Protein AF-A0A7T4MTN6-F1 (afdb_monomer)

Mean predicted aligned error: 19.14 Å

pLDDT: mean 73.77, std 21.59, range [31.41, 98.62]

Sequence (257 aa):
MDAPSCARHGGSRGGEGLGCRAPGPVPPRRRPIRWATLGTVSSPAAAQPSPSDSVRTAPRKRQARRGLILTGTLAGALLLSGCAGAAVTLDPAPDAADPACAPAMVAMPTQLTGLDQRETTAQATTAWGDPAAIVLKCGVHVQEPVADPCVSVNGVDWILAREDDQADPASAASDSPTRATSGSPSPAASSASAGERSEDPTGTWTATTFGRTPAIRVTFDASKVPSSSLLTELDSAVSQIPQTKRCQSVQDLQYHR

Foldseek 3Di:
DDDDDDDDDDDDDDDDDDDDDDDDDDDDDDDDDDPDDDDDDDDDDDDDDDDDDDDDDDDDDDDDDDDDDDDDDPPDPDPPPPPQPDAAEDEAAPQLVPPLLVQLLVPADCAAQNFGWGHHDYRSWIFTHVVTQKIKHWHHDDDPPQPADWDDAPNWIKGKDAPVNPPPPVVVVPDDDDDDDDDDDDDDDPPVPPPPPPPPQFHWMKIWTPQFVRIMIMIGGVVVHPPNRRVHSSCVSRVSGPGHDGDDDPVNVVVVD

Structure (mmCIF, N/CA/C/O backbone):
data_AF-A0A7T4MTN6-F1
#
_entry.id   AF-A0A7T4MTN6-F1
#
loop_
_atom_site.group_PDB
_atom_site.id
_atom_site.type_symbol
_atom_site.label_atom_id
_atom_site.label_alt_id
_atom_site.label_comp_id
_atom_site.label_asym_id
_atom_site.label_entity_id
_atom_site.label_seq_id
_atom_site.pdbx_PDB_ins_code
_atom_site.Cartn_x
_atom_site.Cartn_y
_atom_site.Cartn_z
_atom_site.occupancy
_atom_site.B_iso_or_equiv
_atom_site.auth_seq_id
_atom_site.auth_comp_id
_atom_site.auth_asym_id
_atom_site.auth_atom_id
_atom_site.pdbx_PDB_model_num
ATOM 1 N N . MET A 1 1 ? -9.859 -47.044 -38.897 1.00 47.28 1 MET A N 1
ATOM 2 C CA . MET A 1 1 ? -10.075 -47.871 -37.696 1.00 47.28 1 MET A CA 1
ATOM 3 C C . MET A 1 1 ? -8.836 -48.725 -37.580 1.00 47.28 1 MET A C 1
ATOM 5 O O . MET A 1 1 ? -8.747 -49.716 -38.284 1.00 47.28 1 MET A O 1
ATOM 9 N N . ASP A 1 2 ? -7.879 -48.305 -36.761 1.00 41.75 2 ASP A N 1
ATOM 10 C CA . ASP A 1 2 ? -6.606 -49.003 -36.585 1.00 41.75 2 ASP A CA 1
ATOM 11 C C . ASP A 1 2 ? -6.337 -49.095 -35.086 1.00 41.75 2 ASP A C 1
ATOM 13 O O . ASP A 1 2 ? -6.312 -48.084 -34.382 1.00 41.75 2 ASP A O 1
ATOM 17 N N . ALA A 1 3 ? -6.240 -50.323 -34.586 1.00 49.16 3 ALA A N 1
ATOM 18 C CA . ALA A 1 3 ? -5.969 -50.622 -33.188 1.00 49.16 3 ALA A CA 1
ATOM 19 C C . ALA A 1 3 ? -4.449 -50.623 -32.940 1.00 49.16 3 ALA A C 1
ATOM 21 O O . ALA A 1 3 ? -3.720 -51.226 -33.729 1.00 49.16 3 ALA A O 1
ATOM 22 N N . PRO A 1 4 ? -3.940 -50.021 -31.851 1.00 55.16 4 PRO A N 1
ATOM 23 C CA . PRO A 1 4 ? -2.540 -50.166 -31.489 1.00 55.16 4 PRO A CA 1
ATOM 24 C C . PRO A 1 4 ? -2.315 -51.427 -30.641 1.00 55.16 4 PRO A C 1
ATOM 26 O O . PRO A 1 4 ? -3.007 -51.687 -29.657 1.00 55.16 4 PRO A O 1
ATOM 29 N N . SER A 1 5 ? -1.315 -52.202 -31.052 1.00 56.22 5 SER A N 1
ATOM 30 C CA . SER A 1 5 ? -0.797 -53.393 -30.379 1.00 56.22 5 SER A CA 1
ATOM 31 C C . SER A 1 5 ? -0.010 -53.009 -29.116 1.00 56.22 5 SER A C 1
ATOM 33 O O . SER A 1 5 ? 0.898 -52.181 -29.182 1.00 56.22 5 SER A O 1
ATOM 35 N N . CYS A 1 6 ? -0.335 -53.609 -27.966 1.00 45.81 6 CYS A N 1
ATOM 36 C CA . CYS A 1 6 ? 0.415 -53.449 -26.717 1.00 45.81 6 CYS A CA 1
ATOM 37 C C . CYS A 1 6 ? 1.413 -54.601 -26.530 1.00 45.81 6 CYS A C 1
ATOM 39 O O . CYS A 1 6 ? 1.016 -55.756 -26.367 1.00 45.81 6 CYS A O 1
ATOM 41 N N . ALA A 1 7 ? 2.708 -54.281 -26.481 1.00 54.19 7 ALA A N 1
ATOM 42 C CA . ALA A 1 7 ? 3.756 -55.203 -26.050 1.00 54.19 7 ALA A CA 1
ATOM 43 C C . ALA A 1 7 ? 3.822 -55.267 -24.511 1.00 54.19 7 ALA A C 1
ATOM 45 O O . ALA A 1 7 ? 3.857 -54.242 -23.831 1.00 54.19 7 ALA A O 1
ATOM 46 N N . ARG A 1 8 ? 3.834 -56.489 -23.961 1.00 45.91 8 ARG A N 1
ATOM 47 C CA . ARG A 1 8 ? 4.004 -56.785 -22.528 1.00 45.91 8 ARG A CA 1
ATOM 48 C C . ARG A 1 8 ? 5.471 -56.646 -22.115 1.00 45.91 8 ARG A C 1
ATOM 50 O O . ARG A 1 8 ? 6.310 -57.358 -22.653 1.00 45.91 8 ARG A O 1
ATOM 57 N N . HIS A 1 9 ? 5.740 -55.875 -21.064 1.00 53.28 9 HIS A N 1
ATOM 58 C CA . HIS A 1 9 ? 6.906 -56.076 -20.199 1.00 53.28 9 HIS A CA 1
ATOM 59 C C . HIS A 1 9 ? 6.433 -56.557 -18.822 1.00 53.28 9 HIS A C 1
ATOM 61 O O . HIS A 1 9 ? 5.549 -55.959 -18.213 1.00 53.28 9 HIS A O 1
ATOM 67 N N . GLY A 1 10 ? 6.989 -57.682 -18.365 1.00 47.19 10 GLY A N 1
ATOM 68 C CA . GLY A 1 10 ? 6.782 -58.224 -17.024 1.00 47.19 10 GLY A CA 1
ATOM 69 C C . GLY A 1 10 ? 7.793 -57.645 -16.034 1.00 47.19 10 GLY A C 1
ATOM 70 O O . GLY A 1 10 ? 8.965 -57.504 -16.370 1.00 47.19 10 GLY A O 1
ATOM 71 N N . GLY A 1 11 ? 7.340 -57.334 -14.816 1.00 42.09 11 GLY A N 1
ATOM 72 C CA . GLY A 1 11 ? 8.207 -56.821 -13.751 1.00 42.09 11 GLY A CA 1
ATOM 73 C C . GLY A 1 11 ? 7.457 -56.373 -12.493 1.00 42.09 11 GLY A C 1
ATOM 74 O O . GLY A 1 11 ? 7.177 -55.201 -12.322 1.00 42.09 11 GLY A O 1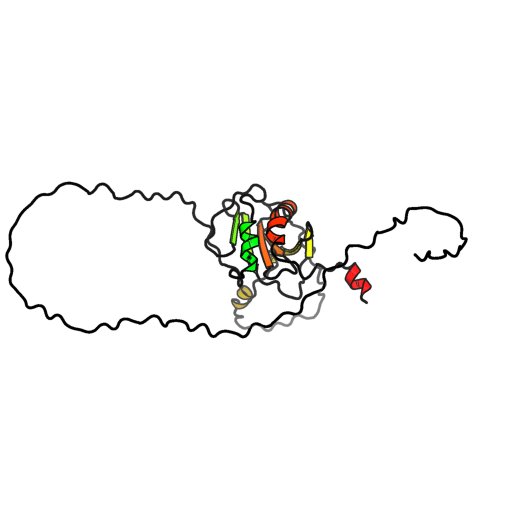
ATOM 75 N N . SER A 1 12 ? 7.109 -57.355 -11.661 1.00 43.31 12 SER A N 1
ATOM 76 C CA . SER A 1 12 ? 6.831 -57.368 -10.211 1.00 43.31 12 SER A CA 1
ATOM 77 C C . SER A 1 12 ? 6.781 -56.064 -9.364 1.00 43.31 12 SER A C 1
ATOM 79 O O . SER A 1 12 ? 7.790 -55.398 -9.175 1.00 43.31 12 SER A O 1
ATOM 81 N N . ARG A 1 13 ? 5.629 -55.912 -8.678 1.00 46.44 13 ARG A N 1
ATOM 82 C CA . ARG A 1 13 ? 5.364 -55.428 -7.293 1.00 46.44 13 ARG A CA 1
ATOM 83 C C . ARG A 1 13 ? 5.566 -53.945 -6.896 1.00 46.44 13 ARG A C 1
ATOM 85 O O . ARG A 1 13 ? 6.672 -53.512 -6.616 1.00 46.44 13 ARG A O 1
ATOM 92 N N . GLY A 1 14 ? 4.414 -53.308 -6.619 1.00 45.66 14 GLY A N 1
ATOM 93 C CA . GLY A 1 14 ? 4.191 -52.208 -5.659 1.00 45.66 14 GLY A CA 1
ATOM 94 C C . GLY A 1 14 ? 4.103 -50.818 -6.309 1.00 45.66 14 GLY A C 1
ATOM 95 O O . GLY A 1 14 ? 5.081 -50.362 -6.868 1.00 45.66 14 GLY A O 1
ATOM 96 N N . GLY A 1 15 ? 3.007 -50.059 -6.314 1.00 43.69 15 GLY A N 1
ATOM 97 C CA . GLY A 1 15 ? 1.733 -50.215 -5.625 1.00 43.69 15 GLY A CA 1
ATOM 98 C C . GLY A 1 15 ? 1.141 -48.899 -5.106 1.00 43.69 15 GLY A C 1
ATOM 99 O O . GLY A 1 15 ? 0.435 -48.987 -4.121 1.00 43.69 15 GLY A O 1
ATOM 100 N N . GLU A 1 16 ? 1.385 -47.728 -5.719 1.00 52.41 16 GLU A N 1
ATOM 101 C CA . GLU A 1 16 ? 0.595 -46.496 -5.496 1.00 52.41 16 GLU A CA 1
ATOM 102 C C . GLU A 1 16 ? 0.394 -45.740 -6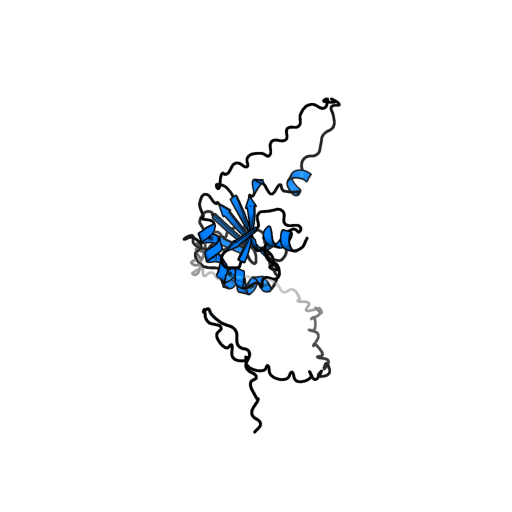.827 1.00 52.41 16 GLU A C 1
ATOM 104 O O . GLU A 1 16 ? 1.239 -45.774 -7.721 1.00 52.41 16 GLU A O 1
ATOM 109 N N . GLY A 1 17 ? -0.810 -45.191 -7.009 1.00 50.38 17 GLY A N 1
ATOM 110 C CA . GLY A 1 17 ? -1.486 -45.027 -8.298 1.00 50.38 17 GLY A CA 1
ATOM 111 C C . GLY A 1 17 ? -0.951 -43.944 -9.237 1.00 50.38 17 GLY A C 1
ATOM 112 O O . GLY A 1 17 ? -0.981 -42.754 -8.938 1.00 50.38 17 GLY A O 1
ATOM 113 N N . LEU A 1 18 ? -0.598 -44.359 -10.455 1.00 49.25 18 LEU A N 1
ATOM 114 C CA . LEU A 1 18 ? -0.402 -43.478 -11.605 1.00 49.25 18 LEU A CA 1
ATOM 115 C C . LEU A 1 18 ? -1.742 -43.284 -12.326 1.00 49.25 18 LEU A C 1
ATOM 117 O O . LEU A 1 18 ? -2.154 -44.100 -13.149 1.00 49.25 18 LEU A O 1
ATOM 121 N N . GLY A 1 19 ? -2.441 -42.200 -11.984 1.00 46.34 19 GLY A N 1
ATOM 122 C CA . GLY A 1 19 ? -3.641 -41.759 -12.689 1.00 46.34 19 GLY A CA 1
ATOM 123 C C . GLY A 1 19 ? -3.326 -41.369 -14.135 1.00 46.34 19 GLY A C 1
ATOM 124 O O . GLY A 1 19 ? -2.454 -40.540 -14.398 1.00 46.34 19 GLY A O 1
ATOM 125 N N . CYS A 1 20 ? -4.055 -41.958 -15.083 1.00 44.47 20 CYS A N 1
ATOM 126 C CA . CYS A 1 20 ? -4.006 -41.596 -16.495 1.00 44.47 20 CYS A CA 1
ATOM 127 C C . CYS A 1 20 ? -4.491 -40.151 -16.677 1.00 44.47 20 CYS A C 1
ATOM 129 O O . CYS A 1 20 ? -5.685 -39.862 -16.601 1.00 44.47 20 CYS A O 1
ATOM 131 N N . ARG A 1 21 ? -3.560 -39.227 -16.917 1.00 50.34 21 ARG A N 1
ATOM 132 C CA . ARG A 1 21 ? -3.868 -37.834 -17.243 1.00 50.34 21 ARG A CA 1
ATOM 133 C C . ARG A 1 21 ? -4.386 -37.767 -18.680 1.00 50.34 21 ARG A C 1
ATOM 135 O O . ARG A 1 21 ? -3.653 -38.062 -19.621 1.00 50.34 21 ARG A O 1
ATOM 142 N N . ALA A 1 22 ? -5.656 -37.407 -18.838 1.00 64.62 22 ALA A N 1
ATOM 143 C CA . ALA A 1 22 ? -6.262 -37.156 -20.141 1.00 64.62 22 ALA A CA 1
ATOM 144 C C . ALA A 1 22 ? -5.521 -36.017 -20.877 1.00 64.62 22 ALA A C 1
ATOM 146 O O . ALA A 1 22 ? -5.101 -35.050 -20.229 1.00 64.62 22 ALA A O 1
ATOM 147 N N . PRO A 1 23 ? -5.358 -36.088 -22.210 1.00 60.31 23 PRO A N 1
ATOM 148 C CA . PRO A 1 23 ? -4.829 -34.970 -22.979 1.00 60.31 23 PRO A CA 1
ATOM 149 C C . PRO A 1 23 ? -5.811 -33.791 -22.919 1.00 60.31 23 PRO A C 1
ATOM 151 O O . PRO A 1 23 ? -7.002 -33.941 -23.191 1.00 60.31 23 PRO A O 1
ATOM 154 N N . GLY A 1 24 ? -5.305 -32.621 -22.523 1.00 67.00 24 GLY A N 1
ATOM 155 C CA . GLY A 1 24 ? -6.077 -31.382 -22.450 1.00 67.00 24 GLY A CA 1
ATOM 156 C C . GLY A 1 24 ? -6.528 -30.873 -23.829 1.00 67.00 24 GLY A C 1
ATOM 157 O O . GLY A 1 24 ? -5.990 -31.294 -24.857 1.00 67.00 24 GLY A O 1
ATOM 158 N N . PRO A 1 25 ? -7.519 -29.966 -23.869 1.00 69.19 25 PRO A N 1
ATOM 159 C CA . PRO A 1 25 ? -8.080 -29.450 -25.112 1.00 69.19 25 PRO A CA 1
ATOM 160 C C . PRO A 1 25 ? -7.046 -28.676 -25.944 1.00 69.19 25 PRO A C 1
ATOM 162 O O . PRO A 1 25 ?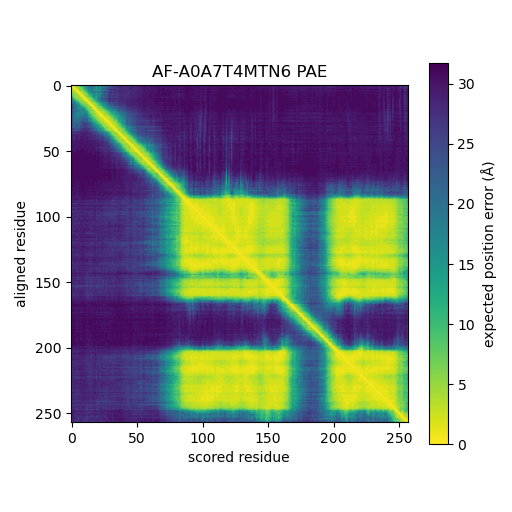 -6.253 -27.887 -25.432 1.00 69.19 25 PRO A O 1
ATOM 165 N N . VAL A 1 26 ? -7.090 -28.907 -27.257 1.00 74.44 26 VAL A N 1
ATOM 166 C CA . VAL A 1 26 ? -6.249 -28.267 -28.276 1.00 74.44 26 VAL A CA 1
ATOM 167 C C . VAL A 1 26 ? -6.564 -26.762 -28.346 1.00 74.44 26 VAL A C 1
ATOM 169 O O . VAL A 1 26 ? -7.737 -26.407 -28.482 1.00 74.44 26 VAL A O 1
ATOM 172 N N . PRO A 1 27 ? -5.568 -25.856 -28.302 1.00 72.56 27 PRO A N 1
ATOM 173 C CA . PRO A 1 27 ? -5.819 -24.426 -28.460 1.00 72.56 27 PRO A CA 1
ATOM 174 C C . PRO A 1 27 ? -6.256 -24.093 -29.901 1.00 72.56 27 PRO A C 1
ATOM 176 O O . PRO A 1 27 ? -5.744 -24.684 -30.858 1.00 72.56 27 PRO A O 1
ATOM 179 N N . PRO A 1 28 ? -7.174 -23.129 -30.102 1.00 74.00 28 PRO A N 1
ATOM 180 C CA . PRO A 1 28 ? -7.618 -22.750 -31.437 1.00 74.00 28 PRO A CA 1
ATOM 181 C C . PRO A 1 28 ? -6.483 -22.115 -32.254 1.00 74.00 28 PRO A C 1
ATOM 183 O O . PRO A 1 28 ? -5.676 -21.327 -31.756 1.00 74.00 28 PRO A O 1
ATOM 186 N N . ARG A 1 29 ? -6.449 -22.446 -33.552 1.00 72.50 29 ARG A N 1
ATOM 187 C CA . ARG A 1 29 ? -5.513 -21.887 -34.538 1.00 72.50 29 ARG A CA 1
ATOM 188 C C . ARG A 1 29 ? -5.608 -20.357 -34.565 1.00 72.50 29 ARG A C 1
ATOM 190 O O . ARG A 1 29 ? -6.657 -19.802 -34.888 1.00 72.50 29 ARG A O 1
ATOM 197 N N . ARG A 1 30 ? -4.488 -19.679 -34.289 1.00 67.12 30 ARG A N 1
ATOM 198 C CA . ARG A 1 30 ? -4.340 -18.227 -34.463 1.00 67.12 30 ARG A CA 1
ATOM 199 C C . ARG A 1 30 ? -4.577 -17.858 -35.931 1.00 67.12 30 ARG A C 1
ATOM 201 O O . ARG A 1 30 ? -3.894 -18.362 -36.821 1.00 67.12 30 ARG A O 1
ATOM 208 N N . ARG A 1 31 ? -5.552 -16.982 -36.180 1.00 74.19 31 ARG A N 1
ATOM 209 C CA . ARG A 1 31 ? -5.751 -16.344 -37.488 1.00 74.19 31 ARG A CA 1
ATOM 210 C C . ARG A 1 31 ? -4.647 -15.302 -37.723 1.00 74.19 31 ARG A C 1
ATOM 212 O O . ARG A 1 31 ? -4.260 -14.632 -36.766 1.00 74.19 31 ARG A O 1
ATOM 219 N N . PRO A 1 32 ? -4.153 -15.134 -38.961 1.00 64.81 32 PRO A N 1
ATOM 220 C CA . PRO A 1 32 ? -3.205 -14.074 -39.278 1.00 64.81 32 PRO A CA 1
ATOM 221 C C . PRO A 1 32 ? -3.864 -12.702 -39.096 1.00 64.81 32 PRO A C 1
ATOM 223 O O . PRO A 1 32 ? -4.979 -12.460 -39.567 1.00 64.81 32 PRO A O 1
ATOM 226 N N . ILE A 1 33 ? -3.161 -11.817 -38.392 1.00 67.88 33 ILE A N 1
ATOM 227 C CA . ILE A 1 33 ? -3.539 -10.423 -38.168 1.00 67.88 33 ILE A CA 1
ATOM 228 C C . ILE A 1 33 ? -3.479 -9.711 -39.523 1.00 67.88 33 ILE A C 1
ATOM 230 O O . ILE A 1 33 ? -2.412 -9.583 -40.118 1.00 67.88 33 ILE A O 1
ATOM 234 N N . ARG A 1 34 ? -4.632 -9.263 -40.027 1.00 60.72 34 ARG A N 1
ATOM 235 C CA . ARG A 1 34 ? -4.693 -8.314 -41.142 1.00 60.72 34 ARG A CA 1
ATOM 236 C C . ARG A 1 34 ? -4.378 -6.931 -40.582 1.00 60.72 34 ARG A C 1
ATOM 238 O O . ARG A 1 34 ? -5.163 -6.400 -39.803 1.00 60.72 34 ARG A O 1
ATOM 245 N N . TRP A 1 35 ? -3.243 -6.361 -40.968 1.00 53.34 35 TRP A N 1
ATOM 246 C CA . TRP A 1 35 ? -2.950 -4.953 -40.725 1.00 53.34 35 TRP A CA 1
ATOM 247 C C . TRP A 1 35 ? -3.871 -4.114 -41.607 1.00 53.34 35 TRP A C 1
ATOM 249 O O . TRP A 1 35 ? -3.678 -4.018 -42.818 1.00 53.34 35 TRP A O 1
ATOM 259 N N . ALA A 1 36 ? -4.924 -3.566 -41.004 1.00 60.44 36 ALA A N 1
ATOM 260 C CA . ALA A 1 36 ? -5.690 -2.503 -41.624 1.00 60.44 36 ALA A CA 1
ATOM 261 C C . ALA A 1 36 ? -4.793 -1.262 -41.688 1.00 60.44 36 ALA A C 1
ATOM 263 O O . ALA A 1 36 ? -4.243 -0.818 -40.681 1.00 60.44 36 ALA A O 1
ATOM 264 N N . THR A 1 37 ? -4.619 -0.752 -42.900 1.00 65.25 37 THR A N 1
ATOM 265 C CA . THR A 1 37 ? -3.981 0.523 -43.216 1.00 65.25 37 THR A CA 1
ATOM 266 C C . THR A 1 37 ? -4.516 1.635 -42.317 1.00 65.25 37 THR A C 1
ATOM 268 O O . THR A 1 37 ? -5.726 1.850 -42.251 1.00 65.25 37 THR A O 1
ATOM 271 N N . LEU A 1 38 ? -3.599 2.335 -41.644 1.00 56.41 38 LEU A N 1
ATOM 272 C CA . LEU A 1 38 ? -3.849 3.555 -40.882 1.00 56.41 38 LEU A CA 1
ATOM 273 C C . LEU A 1 38 ? -4.560 4.581 -41.775 1.00 56.41 38 LEU A C 1
ATOM 275 O O . LEU A 1 38 ? -3.965 5.137 -42.695 1.00 56.41 38 LEU A O 1
ATOM 279 N N . GLY A 1 39 ? -5.844 4.809 -41.506 1.00 49.12 39 GLY A N 1
ATOM 280 C CA . GLY A 1 39 ? -6.557 5.982 -41.987 1.00 49.12 39 GLY A CA 1
ATOM 281 C C . GLY A 1 39 ? -6.154 7.184 -41.142 1.00 49.12 39 GLY A C 1
ATOM 282 O O . GLY A 1 39 ? -6.299 7.165 -39.921 1.00 49.12 39 GLY A O 1
ATOM 283 N N . THR A 1 40 ? -5.630 8.218 -41.792 1.00 56.00 40 THR A N 1
ATOM 284 C CA . THR A 1 40 ? -5.307 9.514 -41.195 1.00 56.00 40 THR A CA 1
ATOM 285 C C . THR A 1 40 ? -6.582 10.151 -40.641 1.00 56.00 40 THR A C 1
ATOM 287 O O . THR A 1 40 ? -7.394 10.684 -41.395 1.00 56.00 40 THR A O 1
ATOM 290 N N . VAL A 1 41 ? -6.783 10.097 -39.323 1.00 58.41 41 VAL A N 1
ATOM 291 C CA . VAL A 1 41 ? -7.801 10.917 -38.657 1.00 58.41 41 VAL A CA 1
ATOM 292 C C . VAL A 1 41 ? -7.230 12.322 -38.509 1.00 58.41 41 VAL A C 1
ATOM 294 O O . VAL A 1 41 ? -6.313 12.573 -37.731 1.00 58.41 41 VAL A O 1
ATOM 297 N N . SER A 1 42 ? -7.762 13.224 -39.327 1.00 56.88 42 SER A N 1
ATOM 298 C CA . SER A 1 42 ? -7.506 14.658 -39.293 1.00 56.88 42 SER A CA 1
ATOM 299 C C . SER A 1 42 ? -8.208 15.262 -38.071 1.00 56.88 42 SER A C 1
ATOM 301 O O . SER A 1 42 ? -9.436 15.318 -38.031 1.00 56.88 42 SER A O 1
ATOM 303 N N . SER A 1 43 ? -7.445 15.705 -37.071 1.00 62.59 43 SER A N 1
ATOM 304 C CA . SER A 1 43 ? -7.970 16.473 -35.933 1.00 62.59 43 SER A CA 1
ATOM 305 C C . SER A 1 43 ? -8.393 17.882 -36.371 1.00 62.59 43 SER A C 1
ATOM 307 O O . SER A 1 43 ? -7.608 18.558 -37.042 1.00 62.59 43 SER A O 1
ATOM 309 N N . PRO A 1 44 ? -9.579 18.382 -35.974 1.00 57.75 44 PRO A N 1
ATOM 310 C CA . PRO A 1 44 ? -9.913 19.790 -36.130 1.00 57.75 44 PRO A CA 1
ATOM 311 C C . PRO A 1 44 ? -9.189 20.616 -35.059 1.00 57.75 44 PRO A C 1
ATOM 313 O O . PRO A 1 44 ? -9.385 20.434 -33.858 1.00 57.75 44 PRO A O 1
ATOM 316 N N . ALA A 1 45 ? -8.341 21.534 -35.519 1.00 49.69 45 ALA A N 1
ATOM 317 C CA . ALA A 1 45 ? -7.733 22.574 -34.705 1.00 49.69 45 ALA A CA 1
ATOM 318 C C . ALA A 1 45 ? -8.830 23.480 -34.125 1.00 49.69 45 ALA A C 1
ATOM 320 O O . ALA A 1 45 ? -9.569 24.132 -34.864 1.00 49.69 45 ALA A O 1
ATOM 321 N N . ALA A 1 46 ? -8.939 23.510 -32.798 1.00 49.19 46 ALA A N 1
ATOM 322 C CA . ALA A 1 46 ? -9.780 24.461 -32.091 1.00 49.19 46 ALA A CA 1
ATOM 323 C C . ALA A 1 46 ? -9.234 25.880 -32.317 1.00 49.19 46 ALA A C 1
ATOM 325 O O . ALA A 1 46 ? -8.103 26.204 -31.952 1.00 49.19 46 ALA A O 1
ATOM 326 N N . ALA A 1 47 ? -10.058 26.697 -32.966 1.00 46.09 47 ALA A N 1
ATOM 327 C CA . ALA A 1 47 ? -9.822 28.098 -33.250 1.00 46.09 47 ALA A CA 1
ATOM 328 C C . ALA A 1 47 ? -9.705 28.914 -31.952 1.00 46.09 47 ALA A C 1
ATOM 330 O O . ALA A 1 47 ? -10.577 28.864 -31.085 1.00 46.09 47 ALA A O 1
ATOM 331 N N . GLN A 1 48 ? -8.632 29.693 -31.843 1.00 54.88 48 GLN A N 1
ATOM 332 C CA . GLN A 1 48 ? -8.480 30.731 -30.828 1.00 54.88 48 GLN A CA 1
ATOM 333 C C . GLN A 1 48 ? -9.287 31.974 -31.247 1.00 54.88 48 GLN A C 1
ATOM 335 O O . GLN A 1 48 ? -9.163 32.396 -32.399 1.00 54.88 48 GLN A O 1
ATOM 340 N N . PRO A 1 49 ? -10.075 32.605 -30.359 1.00 51.47 49 PRO A N 1
ATOM 341 C CA . PRO A 1 49 ? -10.650 33.914 -30.639 1.00 51.47 49 PRO A CA 1
ATOM 342 C C . PRO A 1 49 ? -9.648 35.038 -30.327 1.00 51.47 49 PRO A C 1
ATOM 344 O O . PRO A 1 49 ? -9.191 35.200 -29.196 1.00 51.47 49 PRO A O 1
ATOM 347 N N . SER A 1 50 ? -9.334 35.839 -31.347 1.00 54.88 50 SER A N 1
ATOM 348 C CA . SER A 1 50 ? -8.665 37.137 -31.220 1.00 54.88 50 SER A CA 1
ATOM 349 C C . SER A 1 50 ? -9.586 38.175 -30.555 1.00 54.88 50 SER A C 1
ATOM 351 O O . SER A 1 50 ? -10.769 38.231 -30.895 1.00 54.88 50 SER A O 1
ATOM 353 N N . PRO A 1 51 ? -9.075 39.057 -29.679 1.00 57.31 51 PRO A N 1
ATOM 354 C CA . PRO A 1 51 ? -9.797 40.251 -29.262 1.00 57.31 51 PRO A CA 1
ATOM 355 C C . PRO A 1 51 ? -9.506 41.402 -30.236 1.00 57.31 51 PRO A C 1
ATOM 357 O O . PRO A 1 51 ? -8.430 41.996 -30.213 1.00 57.31 51 PRO A O 1
ATOM 360 N N . SER A 1 52 ? -10.474 41.728 -31.095 1.00 58.06 52 SER A N 1
ATOM 361 C CA . SER A 1 52 ? -10.488 42.983 -31.853 1.00 58.06 52 SER A CA 1
ATOM 362 C C . SER A 1 52 ? -11.480 43.956 -31.221 1.00 58.06 52 SER A C 1
ATOM 364 O O . SER A 1 52 ? -12.689 43.765 -31.268 1.00 58.06 52 SER A O 1
ATOM 366 N N . ASP A 1 53 ? -10.892 44.951 -30.570 1.00 50.66 53 ASP A N 1
ATOM 367 C CA . ASP A 1 53 ? -11.207 46.376 -30.570 1.00 50.66 53 ASP A CA 1
ATOM 368 C C . ASP A 1 53 ? -12.634 46.917 -30.803 1.00 50.66 53 ASP A C 1
ATOM 370 O O . ASP A 1 53 ? -13.312 46.649 -31.790 1.00 50.66 53 ASP A O 1
ATOM 374 N N . SER A 1 54 ? -12.907 47.939 -29.980 1.00 55.28 54 SER A N 1
ATOM 375 C CA . SER A 1 54 ? -13.706 49.138 -30.269 1.00 55.28 54 SER A CA 1
ATOM 376 C C . SER A 1 54 ? -15.227 49.090 -30.099 1.00 55.28 54 SER A C 1
ATOM 378 O O . SER A 1 54 ? -15.968 48.979 -31.067 1.00 55.28 54 SER A O 1
ATOM 380 N N . VAL A 1 55 ? -15.694 49.487 -28.905 1.00 57.41 55 VAL A N 1
ATOM 381 C CA . VAL A 1 55 ? -16.783 50.480 -28.817 1.00 57.41 55 VAL A CA 1
ATOM 382 C C . VAL A 1 55 ? -16.426 51.574 -27.810 1.00 57.41 55 VAL A C 1
ATOM 384 O O . VAL A 1 55 ? -16.535 51.445 -26.591 1.00 57.41 55 VAL A O 1
ATOM 387 N N . ARG A 1 56 ? -16.005 52.702 -28.380 1.00 57.91 56 ARG A N 1
ATOM 388 C CA . ARG A 1 56 ? -15.872 54.015 -27.753 1.00 57.91 56 ARG A CA 1
ATOM 389 C C . ARG A 1 56 ? -17.246 54.463 -27.240 1.00 57.91 56 ARG A C 1
ATOM 391 O O . ARG A 1 56 ? -18.108 54.814 -28.039 1.00 57.91 56 ARG A O 1
ATOM 398 N N . THR A 1 57 ? -17.443 54.488 -25.923 1.00 52.25 57 THR A N 1
ATOM 399 C CA . THR A 1 57 ? -18.679 55.011 -25.317 1.00 52.25 57 THR A CA 1
ATOM 400 C C . THR A 1 57 ? -18.423 56.403 -24.741 1.00 52.25 57 THR A C 1
ATOM 402 O O . THR A 1 57 ? -17.565 56.595 -23.885 1.00 52.25 57 THR A O 1
ATOM 405 N N . ALA A 1 58 ? -19.140 57.391 -25.278 1.00 64.69 58 ALA A N 1
ATOM 406 C CA . ALA A 1 58 ? -19.090 58.799 -24.891 1.00 64.69 58 ALA A CA 1
ATOM 407 C C . ALA A 1 58 ? -19.630 59.050 -23.460 1.00 64.69 58 ALA A C 1
ATOM 409 O O . ALA A 1 58 ? -20.417 58.251 -22.950 1.00 64.69 58 ALA A O 1
ATOM 410 N N . PRO A 1 59 ? -19.291 60.185 -22.816 1.00 64.44 59 PRO A N 1
ATOM 411 C CA . PRO A 1 59 ? -19.730 60.493 -21.458 1.00 64.44 59 PRO A CA 1
ATOM 412 C C . PRO A 1 59 ? -21.073 61.242 -21.461 1.00 64.44 59 PRO A C 1
ATOM 414 O O . PRO A 1 59 ? -21.210 62.275 -22.120 1.00 64.44 59 PRO A O 1
ATOM 417 N N . ARG A 1 60 ? -22.062 60.805 -20.667 1.00 58.44 60 ARG A N 1
ATOM 418 C CA . ARG A 1 60 ? -23.249 61.627 -20.355 1.00 58.44 60 ARG A CA 1
ATOM 419 C C . ARG A 1 60 ? -23.652 61.565 -18.877 1.00 58.44 60 ARG A C 1
ATOM 421 O O . ARG A 1 60 ? -24.217 60.601 -18.389 1.00 58.44 60 ARG A O 1
ATOM 428 N N . LYS A 1 61 ? -23.307 62.672 -18.212 1.00 48.91 61 LYS A N 1
ATOM 429 C CA . LYS A 1 61 ? -23.932 63.389 -17.084 1.00 48.91 61 LYS A CA 1
ATOM 430 C C . LYS A 1 61 ? -24.983 62.660 -16.221 1.00 48.91 61 LYS A C 1
ATOM 432 O O . LYS A 1 61 ? -26.101 62.411 -16.646 1.00 48.91 61 LYS A O 1
ATOM 437 N N . ARG A 1 62 ? -24.602 62.529 -14.942 1.00 62.28 62 ARG A N 1
ATOM 438 C CA . ARG A 1 62 ? -25.371 62.702 -13.689 1.00 62.28 62 ARG A CA 1
ATOM 439 C C . ARG A 1 62 ? -26.879 62.953 -13.835 1.00 62.28 62 ARG A C 1
ATOM 441 O O . ARG A 1 62 ? -27.265 64.016 -14.310 1.00 62.28 62 ARG A O 1
ATOM 448 N N . GLN A 1 63 ? -27.682 62.119 -13.175 1.00 56.47 63 GLN A N 1
ATOM 449 C CA . GLN A 1 63 ? -28.891 62.575 -12.486 1.00 56.47 63 GLN A CA 1
ATOM 450 C C . GLN A 1 63 ? -29.189 61.689 -11.273 1.00 56.47 63 GLN A C 1
ATOM 452 O O . GLN A 1 63 ? -29.404 60.487 -11.378 1.00 56.47 63 GLN A O 1
ATOM 457 N N . ALA A 1 64 ? -29.155 62.321 -10.104 1.00 59.22 64 ALA A N 1
ATOM 458 C CA . ALA A 1 64 ? -29.529 61.745 -8.828 1.00 59.22 64 ALA A CA 1
ATOM 459 C C . ALA A 1 64 ? -31.047 61.551 -8.759 1.00 59.22 64 ALA A C 1
ATOM 461 O O . ALA A 1 64 ? -31.786 62.510 -8.979 1.00 59.22 64 ALA A O 1
ATOM 462 N N . ARG A 1 65 ? -31.501 60.361 -8.352 1.00 58.94 65 ARG A N 1
ATOM 463 C CA . ARG A 1 65 ? -32.794 60.182 -7.682 1.00 58.94 65 ARG A CA 1
ATOM 464 C C . ARG A 1 65 ? -32.663 59.144 -6.571 1.00 58.94 65 ARG A C 1
ATOM 466 O O . ARG A 1 65 ? -32.294 58.001 -6.802 1.00 58.94 65 ARG A O 1
ATOM 473 N N . ARG A 1 66 ? -32.931 59.618 -5.354 1.00 56.09 66 ARG A N 1
ATOM 474 C CA . ARG A 1 66 ? -33.103 58.853 -4.118 1.00 56.09 66 ARG A CA 1
ATOM 475 C C . ARG A 1 66 ? -34.346 57.961 -4.231 1.00 56.09 66 ARG A C 1
ATOM 477 O O . ARG A 1 66 ? -35.369 58.426 -4.724 1.00 56.09 66 ARG A O 1
ATOM 484 N N . GLY A 1 67 ? -34.264 56.745 -3.698 1.00 50.78 67 GLY A N 1
ATOM 485 C CA . GLY A 1 67 ? -35.395 55.837 -3.497 1.00 50.78 67 GLY A CA 1
ATOM 486 C C . GLY A 1 67 ? -34.978 54.655 -2.622 1.00 50.78 67 GLY A C 1
ATOM 487 O O . GLY A 1 67 ? -34.378 53.707 -3.105 1.00 50.78 67 GLY A O 1
ATOM 488 N N . LEU A 1 68 ? -35.237 54.780 -1.323 1.00 62.66 68 LEU A N 1
ATOM 489 C CA . LEU A 1 68 ? -35.001 53.823 -0.240 1.00 62.66 68 LEU A CA 1
ATOM 490 C C . LEU A 1 68 ? -36.091 52.738 -0.242 1.00 62.66 68 LEU A C 1
ATOM 492 O O . LEU A 1 68 ? -37.238 53.140 -0.108 1.00 62.66 68 LEU A O 1
ATOM 496 N N . ILE A 1 69 ? -35.749 51.437 -0.279 1.00 57.84 69 ILE A N 1
ATOM 497 C CA . ILE A 1 69 ? -36.380 50.371 0.540 1.00 57.84 69 ILE A CA 1
ATOM 498 C C . ILE A 1 69 ? -35.326 49.287 0.845 1.00 57.84 69 ILE A C 1
ATOM 500 O O . ILE A 1 69 ? -34.855 48.573 -0.036 1.00 57.84 69 ILE A O 1
ATOM 504 N N . LEU A 1 70 ? -34.963 49.208 2.126 1.00 61.06 70 LEU A N 1
ATOM 505 C CA . LEU A 1 70 ? -34.315 48.088 2.808 1.00 61.06 70 LEU A CA 1
ATOM 506 C C . LEU A 1 70 ? -35.404 47.042 3.107 1.00 61.06 70 LEU A C 1
ATOM 508 O O . LEU A 1 70 ? -36.383 47.446 3.724 1.00 61.06 70 LEU A O 1
ATOM 512 N N . THR A 1 71 ? -35.214 45.761 2.756 1.00 56.25 71 THR A N 1
ATOM 513 C CA . THR A 1 71 ? -35.570 44.579 3.585 1.00 56.25 71 THR A CA 1
ATOM 514 C C . THR A 1 71 ? -35.360 43.253 2.835 1.00 56.25 71 THR A C 1
ATOM 516 O O . THR A 1 71 ? -35.981 42.999 1.813 1.00 56.25 71 THR A O 1
ATOM 519 N N . GLY A 1 72 ? -34.545 42.366 3.423 1.00 57.91 72 GLY A N 1
ATOM 520 C CA . GLY A 1 72 ? -34.788 40.919 3.372 1.00 57.91 72 GLY A CA 1
ATOM 521 C C . GLY A 1 72 ? -34.004 40.076 2.363 1.00 57.91 72 GLY A C 1
ATOM 522 O O . GLY A 1 72 ? -34.601 39.610 1.410 1.00 57.91 72 GLY A O 1
ATOM 523 N N . THR A 1 73 ? -32.723 39.797 2.645 1.00 58.56 73 THR A N 1
ATOM 524 C CA . THR A 1 73 ? -32.097 38.449 2.558 1.00 58.56 73 THR A CA 1
ATOM 525 C C . THR A 1 73 ? -30.638 38.545 3.022 1.00 58.56 73 THR A C 1
ATOM 527 O O . THR A 1 73 ? -29.704 38.507 2.230 1.00 58.56 73 THR A O 1
ATOM 530 N N . LEU A 1 74 ? -30.434 38.714 4.331 1.00 56.34 74 LEU A N 1
ATOM 531 C CA . LEU A 1 74 ? -29.127 38.564 4.988 1.00 56.34 74 LEU A CA 1
ATOM 532 C C . LEU A 1 74 ? -29.204 37.426 6.024 1.00 56.34 74 LEU A C 1
ATOM 534 O O . LEU A 1 74 ? -28.821 37.586 7.176 1.00 56.34 74 LEU A O 1
ATOM 538 N N . ALA A 1 75 ? -29.789 36.294 5.628 1.00 59.06 75 ALA A N 1
ATOM 539 C CA . ALA A 1 75 ? -29.966 35.105 6.466 1.00 59.06 75 ALA A CA 1
ATOM 540 C C . ALA A 1 75 ? -29.586 33.856 5.661 1.00 59.06 75 ALA A C 1
ATOM 542 O O . ALA A 1 75 ? -30.418 33.029 5.307 1.00 59.06 75 ALA A O 1
ATOM 543 N N . GLY A 1 76 ? -28.312 33.787 5.294 1.00 59.38 76 GLY A N 1
ATOM 544 C CA . GLY A 1 76 ? -27.752 32.690 4.515 1.00 59.38 76 GLY A CA 1
ATOM 545 C C . GLY A 1 76 ? -26.230 32.723 4.502 1.00 59.38 76 GLY A C 1
ATOM 546 O O . GLY A 1 76 ? -25.625 32.385 3.496 1.00 59.38 76 GLY A O 1
ATOM 547 N N . ALA A 1 77 ? -25.591 33.180 5.583 1.00 63.12 77 ALA A N 1
ATOM 548 C CA . ALA A 1 77 ? -24.188 32.852 5.800 1.00 63.12 77 ALA A CA 1
ATOM 549 C C . ALA A 1 77 ? -24.172 31.400 6.281 1.00 63.12 77 ALA A C 1
ATOM 551 O O . ALA A 1 77 ? -24.390 31.117 7.458 1.00 63.12 77 ALA A O 1
ATOM 552 N N . LEU A 1 78 ? -24.063 30.491 5.313 1.00 63.16 78 LEU A N 1
ATOM 553 C CA . LEU A 1 78 ? -24.010 29.059 5.531 1.00 63.16 78 LEU A CA 1
ATOM 554 C C . LEU A 1 78 ? -22.952 28.730 6.590 1.00 63.16 78 LEU A C 1
ATOM 556 O O . LEU A 1 78 ? -21.765 28.997 6.409 1.00 63.16 78 LEU A O 1
ATOM 560 N N . L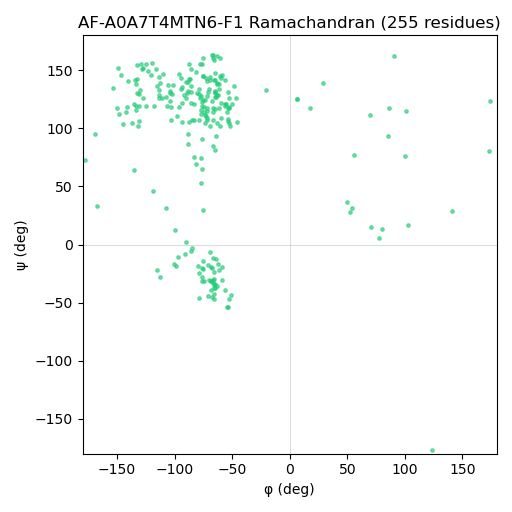EU A 1 79 ? -23.401 28.095 7.668 1.00 61.59 79 LEU A N 1
ATOM 561 C CA . LEU A 1 79 ? -22.568 27.300 8.556 1.00 61.59 79 LEU A CA 1
ATOM 562 C C . LEU A 1 79 ? -22.051 26.092 7.757 1.00 61.59 79 LEU A C 1
ATOM 564 O O . LEU A 1 79 ? -22.615 25.005 7.834 1.00 61.59 79 LEU A O 1
ATOM 568 N N . LEU A 1 80 ? -20.988 26.265 6.966 1.00 62.56 80 LEU A N 1
ATOM 569 C CA . LEU A 1 80 ? -20.180 25.138 6.490 1.00 62.56 80 LEU A CA 1
ATOM 570 C C . LEU A 1 80 ? -19.295 24.654 7.652 1.00 62.56 80 LEU A C 1
ATOM 572 O O . LEU A 1 80 ? -18.071 24.738 7.607 1.00 62.56 80 LEU A O 1
ATOM 576 N N . SER A 1 81 ? -19.908 24.140 8.720 1.00 65.38 81 SER A N 1
ATOM 577 C CA . SER A 1 81 ? -19.203 23.255 9.648 1.00 65.38 81 SER A CA 1
ATOM 578 C C . SER A 1 81 ? -19.112 21.884 8.979 1.00 65.38 81 SER A C 1
ATOM 580 O O . SER A 1 81 ? -19.888 20.975 9.270 1.00 65.38 81 SER A O 1
ATOM 582 N N . GLY A 1 82 ? -18.229 21.766 7.987 1.00 61.72 82 GLY A N 1
ATOM 583 C CA . GLY A 1 82 ? -17.927 20.483 7.373 1.00 61.72 82 GLY A CA 1
ATOM 584 C C . GLY A 1 82 ? -17.228 19.594 8.395 1.00 61.72 82 GLY A C 1
ATOM 585 O O . GLY A 1 82 ? -16.062 19.816 8.697 1.00 61.72 82 GLY A O 1
ATOM 586 N N . CYS A 1 83 ? -17.928 18.580 8.906 1.00 63.78 83 CYS A N 1
ATOM 587 C CA . CYS A 1 83 ? -17.373 17.506 9.740 1.00 63.78 83 CYS A CA 1
ATOM 588 C C . CYS A 1 83 ? -16.570 16.477 8.919 1.00 63.78 83 CYS A C 1
ATOM 590 O O . CYS A 1 83 ? -16.536 15.301 9.273 1.00 63.78 83 CYS A O 1
ATOM 592 N N . ALA A 1 84 ? -15.956 16.887 7.806 1.00 65.06 84 ALA A N 1
ATOM 593 C CA . ALA A 1 84 ? -15.042 16.016 7.084 1.00 65.06 84 ALA A CA 1
ATOM 594 C C . ALA A 1 84 ? -13.774 15.903 7.936 1.00 65.06 84 ALA A C 1
ATOM 596 O O . ALA A 1 84 ? -13.044 16.884 8.092 1.00 65.06 84 ALA A O 1
ATOM 597 N N . GLY A 1 85 ? -13.576 14.738 8.560 1.00 68.19 85 GLY A N 1
ATOM 598 C CA . GLY A 1 85 ? -12.373 14.446 9.334 1.00 68.19 85 GLY A CA 1
ATOM 599 C C . GLY A 1 85 ? -11.136 14.818 8.523 1.00 68.19 85 GLY A C 1
ATOM 600 O O . GLY A 1 85 ? -11.091 14.579 7.317 1.00 68.19 85 GLY A O 1
ATOM 601 N N . ALA A 1 86 ? -10.164 15.466 9.167 1.00 82.00 86 ALA A N 1
ATOM 602 C CA . ALA A 1 86 ? -8.973 15.943 8.482 1.00 82.00 86 ALA A CA 1
ATOM 603 C C . ALA A 1 86 ? -8.285 14.772 7.764 1.00 82.00 86 ALA A C 1
ATOM 605 O O . ALA A 1 86 ? -7.919 13.770 8.395 1.00 82.00 86 ALA A O 1
ATOM 606 N N . ALA A 1 87 ? -8.156 14.906 6.443 1.00 89.69 87 ALA A N 1
ATOM 607 C CA . ALA A 1 87 ? -7.438 13.952 5.616 1.00 89.69 87 ALA A CA 1
ATOM 608 C C . ALA A 1 87 ? -5.985 13.844 6.093 1.00 89.69 87 ALA A C 1
ATOM 610 O O . ALA A 1 87 ? -5.390 14.827 6.545 1.00 89.69 87 ALA A O 1
ATOM 611 N N . VAL A 1 88 ? -5.412 12.648 5.993 1.00 95.00 88 VAL A N 1
ATOM 612 C CA . VAL A 1 88 ? -4.009 12.421 6.338 1.00 95.00 88 VAL A CA 1
ATOM 613 C C . VAL A 1 88 ? -3.142 13.011 5.228 1.00 95.00 88 VAL A C 1
ATOM 615 O O . VAL A 1 88 ? -3.219 12.585 4.072 1.00 95.00 88 VAL A O 1
ATOM 618 N N . THR A 1 89 ? -2.318 13.997 5.585 1.00 95.38 89 THR A N 1
ATOM 619 C CA . THR A 1 89 ? -1.357 14.598 4.660 1.00 95.38 89 THR A CA 1
ATOM 620 C C . THR A 1 89 ? -0.225 13.618 4.397 1.00 95.38 89 THR A C 1
ATOM 622 O O . THR A 1 89 ? 0.530 13.282 5.306 1.00 95.38 89 THR A O 1
ATOM 625 N N . LEU A 1 90 ? -0.110 13.163 3.154 1.00 96.06 90 LEU A N 1
ATOM 626 C CA . LEU A 1 90 ? 0.929 12.242 2.702 1.00 96.06 90 LEU A CA 1
ATOM 627 C C . LEU A 1 90 ? 1.533 12.752 1.397 1.00 96.06 90 LEU A C 1
ATOM 629 O O . LEU A 1 90 ? 0.847 13.408 0.615 1.00 96.06 90 LEU A O 1
ATOM 633 N N . ASP A 1 91 ? 2.780 12.373 1.137 1.00 96.38 91 ASP A N 1
ATOM 634 C CA . ASP A 1 91 ? 3.391 12.502 -0.185 1.00 96.38 91 ASP A CA 1
ATOM 635 C C . ASP A 1 91 ? 3.094 11.271 -1.056 1.00 96.38 91 ASP A C 1
ATOM 637 O O . ASP A 1 91 ? 3.127 10.140 -0.541 1.00 96.38 91 ASP A O 1
ATOM 641 N N . PRO A 1 92 ? 2.857 11.450 -2.368 1.00 97.12 92 PRO A N 1
ATOM 642 C CA . PRO A 1 92 ? 2.732 10.336 -3.300 1.00 97.12 92 PRO A CA 1
ATOM 643 C C . PRO A 1 92 ? 4.059 9.577 -3.445 1.00 97.12 92 PRO A C 1
ATOM 645 O O . PRO A 1 92 ? 5.139 10.098 -3.162 1.00 97.12 92 PRO A O 1
ATOM 648 N N . ALA A 1 93 ? 3.984 8.328 -3.903 1.00 97.12 93 ALA A N 1
ATOM 649 C CA . ALA A 1 93 ? 5.166 7.596 -4.348 1.00 97.12 93 ALA A CA 1
ATOM 650 C C . ALA A 1 93 ? 5.644 8.092 -5.734 1.00 97.12 93 ALA A C 1
ATOM 652 O O . ALA A 1 93 ? 4.844 8.692 -6.458 1.00 97.12 93 ALA A O 1
ATOM 653 N N . PRO A 1 94 ? 6.909 7.826 -6.129 1.00 97.06 94 PRO A N 1
ATOM 654 C CA . PRO A 1 94 ? 7.462 8.276 -7.412 1.00 97.06 94 PRO A CA 1
ATOM 655 C C . PRO A 1 94 ? 6.598 7.935 -8.636 1.00 97.06 94 PRO A C 1
ATOM 657 O O . PRO A 1 94 ? 6.351 8.811 -9.461 1.00 97.06 94 PRO A O 1
ATOM 660 N N . ASP A 1 95 ? 6.057 6.715 -8.694 1.00 97.00 95 ASP A N 1
ATOM 661 C CA . ASP A 1 95 ? 5.190 6.237 -9.779 1.00 97.00 95 ASP A CA 1
ATOM 662 C C . ASP A 1 95 ? 3.717 6.123 -9.344 1.00 97.00 95 ASP A C 1
ATOM 664 O O . ASP A 1 95 ? 2.981 5.256 -9.815 1.00 97.00 95 ASP A O 1
ATOM 668 N N . ALA A 1 96 ? 3.242 6.975 -8.427 1.00 97.81 96 ALA A N 1
ATOM 669 C CA . ALA A 1 96 ? 1.857 6.912 -7.931 1.00 97.81 96 ALA A CA 1
ATOM 670 C C . ALA A 1 96 ? 0.784 7.068 -9.032 1.00 97.81 96 ALA A C 1
ATOM 672 O O . ALA A 1 96 ? -0.370 6.691 -8.834 1.00 97.81 96 ALA A O 1
ATOM 673 N N . ALA A 1 97 ? 1.155 7.623 -10.189 1.00 97.69 97 ALA A N 1
ATOM 674 C CA . ALA A 1 97 ? 0.285 7.782 -11.351 1.00 97.69 97 ALA A CA 1
ATOM 675 C C . ALA A 1 97 ? 0.311 6.584 -12.325 1.00 97.69 97 ALA A C 1
ATOM 677 O O . ALA A 1 97 ? -0.355 6.639 -13.362 1.00 97.69 97 ALA A O 1
ATOM 678 N N . ASP A 1 98 ? 1.064 5.517 -12.034 1.00 98.06 98 ASP A N 1
ATOM 679 C CA . ASP A 1 98 ? 1.087 4.323 -12.878 1.00 98.06 98 ASP A CA 1
ATOM 680 C C . ASP A 1 98 ? -0.313 3.665 -12.920 1.00 98.06 98 ASP A C 1
ATOM 682 O O . ASP A 1 98 ? -0.917 3.400 -11.872 1.00 98.06 98 ASP A O 1
ATOM 686 N N . PRO A 1 99 ? -0.866 3.382 -14.116 1.00 97.62 99 PRO A N 1
ATOM 687 C CA . PRO A 1 99 ? -2.215 2.838 -14.253 1.00 97.62 99 PRO A CA 1
ATOM 688 C C . PRO A 1 99 ? -2.404 1.466 -13.589 1.00 97.62 99 PRO A C 1
ATOM 690 O O . PRO A 1 99 ? -3.540 1.110 -13.264 1.00 97.62 99 PRO A O 1
ATOM 693 N N . ALA A 1 100 ? -1.336 0.700 -13.350 1.00 97.31 100 ALA A N 1
ATOM 694 C CA . ALA A 1 100 ? -1.412 -0.569 -12.634 1.00 97.31 100 ALA A CA 1
ATOM 695 C C . ALA A 1 100 ? -1.778 -0.397 -11.148 1.00 97.31 100 ALA A C 1
ATOM 697 O O . ALA A 1 100 ? -2.307 -1.334 -10.550 1.00 97.31 100 ALA A O 1
ATOM 698 N N . CYS A 1 101 ? -1.596 0.791 -10.557 1.00 98.38 101 CYS A N 1
ATOM 699 C CA . CYS A 1 101 ? -2.060 1.060 -9.194 1.00 98.38 101 CYS A CA 1
ATOM 700 C C . CYS A 1 101 ? -3.590 1.095 -9.083 1.00 98.38 101 CYS A C 1
ATOM 702 O O . CYS A 1 101 ? -4.133 0.719 -8.046 1.00 98.38 101 CYS A O 1
ATOM 704 N N . ALA A 1 102 ? -4.309 1.510 -10.130 1.00 98.19 102 ALA A N 1
ATOM 705 C CA . ALA A 1 102 ? -5.758 1.707 -10.072 1.00 98.19 102 ALA A CA 1
ATOM 706 C C . ALA A 1 102 ? -6.550 0.471 -9.587 1.00 98.19 102 ALA A C 1
ATOM 708 O O . ALA A 1 102 ? -7.305 0.613 -8.622 1.00 98.19 102 ALA A O 1
ATOM 709 N N . PRO A 1 103 ? -6.396 -0.736 -10.173 1.00 98.19 103 PRO A N 1
ATOM 710 C CA . PRO A 1 103 ? -7.137 -1.907 -9.704 1.00 98.19 103 PRO A CA 1
ATOM 711 C C . PRO A 1 103 ? -6.754 -2.314 -8.276 1.00 98.19 103 PRO A C 1
ATOM 713 O O . PRO A 1 103 ? -7.627 -2.732 -7.520 1.00 98.19 103 PRO A O 1
ATOM 716 N N . ALA A 1 104 ? -5.488 -2.143 -7.880 1.00 97.88 104 ALA A N 1
ATOM 717 C CA . ALA A 1 104 ? -5.048 -2.433 -6.518 1.00 97.88 104 ALA A CA 1
ATOM 718 C C . ALA A 1 104 ? -5.691 -1.482 -5.502 1.00 97.88 104 ALA A C 1
ATOM 720 O O . ALA A 1 104 ? -6.238 -1.939 -4.504 1.00 97.88 104 ALA A O 1
ATOM 721 N N . MET A 1 105 ? -5.692 -0.174 -5.776 1.00 97.81 105 MET A N 1
ATOM 722 C CA . MET A 1 105 ? -6.272 0.831 -4.879 1.00 97.81 105 MET A CA 1
ATOM 723 C C . MET A 1 105 ? -7.789 0.675 -4.729 1.00 97.81 105 MET A C 1
ATOM 725 O O . MET A 1 105 ? -8.310 0.832 -3.631 1.00 97.81 105 MET A O 1
ATOM 729 N N . VAL A 1 106 ? -8.497 0.322 -5.807 1.00 96.94 106 VAL A N 1
ATOM 730 C CA . VAL A 1 106 ? -9.949 0.062 -5.771 1.00 96.94 106 VAL A CA 1
ATOM 731 C C . VAL A 1 106 ? -10.289 -1.182 -4.946 1.00 96.94 106 VAL A C 1
ATOM 733 O O . VAL A 1 106 ? -11.358 -1.245 -4.345 1.00 96.94 106 VAL A O 1
ATOM 736 N N . ALA A 1 107 ? -9.392 -2.165 -4.913 1.00 97.62 107 ALA A N 1
ATOM 737 C CA . ALA A 1 107 ? -9.564 -3.390 -4.143 1.00 97.62 107 ALA A CA 1
ATOM 738 C C . ALA A 1 107 ? -9.123 -3.259 -2.671 1.00 97.62 107 ALA A C 1
ATOM 740 O O . ALA A 1 107 ? -9.276 -4.222 -1.920 1.00 97.62 107 ALA A O 1
ATOM 741 N N . MET A 1 108 ? -8.580 -2.107 -2.247 1.00 97.88 108 MET A N 1
ATOM 742 C CA . MET A 1 108 ? -8.164 -1.901 -0.857 1.00 97.88 108 MET A CA 1
ATOM 743 C C . MET A 1 108 ? -9.366 -1.985 0.091 1.00 97.88 108 MET A C 1
ATOM 745 O O . MET A 1 108 ? -10.428 -1.431 -0.206 1.00 97.88 108 MET A O 1
ATOM 749 N N . PRO A 1 109 ? -9.220 -2.649 1.247 1.00 97.56 109 PRO A N 1
ATOM 750 C CA . PRO A 1 109 ? -10.329 -2.817 2.165 1.00 97.56 109 PRO A CA 1
ATOM 751 C C . PRO A 1 109 ? -10.615 -1.519 2.933 1.00 97.56 109 PRO A C 1
ATOM 753 O O . PRO A 1 109 ? -9.710 -0.779 3.329 1.00 97.56 109 PRO A O 1
ATOM 756 N N . THR A 1 110 ? -11.895 -1.271 3.210 1.00 96.31 110 THR A N 1
ATOM 757 C CA . THR A 1 110 ? -12.342 -0.114 4.005 1.00 96.31 110 THR A CA 1
ATOM 758 C C . THR A 1 110 ? -11.978 -0.235 5.488 1.00 96.31 110 THR A C 1
ATOM 760 O O . THR A 1 110 ? -11.995 0.756 6.209 1.00 96.31 110 THR A O 1
ATOM 763 N N . GLN A 1 111 ? -11.652 -1.445 5.950 1.00 97.12 111 GLN A N 1
ATOM 764 C CA . GLN A 1 111 ? -11.084 -1.724 7.266 1.00 97.12 111 GLN A CA 1
ATOM 765 C C . GLN A 1 111 ? -9.901 -2.673 7.110 1.00 97.12 111 GLN A C 1
ATOM 767 O O . GLN A 1 111 ? -9.989 -3.632 6.347 1.00 97.12 111 GLN A O 1
ATOM 772 N N . LEU A 1 112 ? -8.821 -2.421 7.843 1.00 97.81 112 LEU A N 1
ATOM 773 C CA . LEU A 1 112 ? -7.605 -3.225 7.790 1.00 97.81 112 LEU A CA 1
ATOM 774 C C . LEU A 1 112 ? -7.121 -3.494 9.208 1.00 97.81 112 LEU A C 1
ATOM 776 O O . LEU A 1 112 ? -6.872 -2.558 9.970 1.00 97.81 112 LEU A O 1
ATOM 780 N N . THR A 1 113 ? -7.014 -4.762 9.596 1.00 96.38 113 THR A N 1
ATOM 781 C CA . THR A 1 113 ? -6.701 -5.183 10.974 1.00 96.38 113 THR A CA 1
ATOM 782 C C . THR A 1 113 ? -7.643 -4.578 12.031 1.00 96.38 113 THR A C 1
ATOM 784 O O . THR A 1 113 ? -7.248 -4.311 13.163 1.00 96.38 113 THR A O 1
ATOM 787 N N . GLY A 1 114 ? -8.903 -4.330 11.653 1.00 95.25 114 GLY A N 1
ATOM 788 C CA . GLY A 1 114 ? -9.914 -3.677 12.498 1.00 95.25 114 GLY A CA 1
ATOM 789 C C . GLY A 1 114 ? -9.787 -2.152 12.611 1.00 95.25 114 GLY A C 1
ATOM 790 O O . GLY A 1 114 ? -10.528 -1.544 13.379 1.00 95.25 114 GLY A O 1
ATOM 791 N N . LEU A 1 115 ? -8.867 -1.526 11.870 1.00 96.88 115 LEU A N 1
ATOM 792 C CA . LEU A 1 115 ? -8.724 -0.073 11.790 1.00 96.88 115 LEU A CA 1
ATOM 793 C C . LEU A 1 115 ? -9.496 0.471 10.586 1.00 96.88 115 LEU A C 1
ATOM 795 O O . LEU A 1 115 ? -9.364 -0.056 9.481 1.00 96.88 115 LEU A O 1
ATOM 799 N N . ASP A 1 116 ? -10.254 1.549 10.781 1.00 96.94 116 ASP A N 1
ATOM 800 C CA . ASP A 1 116 ? -11.001 2.208 9.706 1.00 96.94 116 ASP A CA 1
ATOM 801 C C . ASP A 1 116 ? -10.081 2.966 8.743 1.00 96.94 116 ASP A C 1
ATOM 803 O O . ASP A 1 116 ? -9.112 3.618 9.155 1.00 96.94 116 ASP A O 1
ATOM 807 N N . GLN A 1 117 ? -10.411 2.888 7.452 1.00 96.88 117 GLN A N 1
ATOM 808 C CA . GLN A 1 117 ? -9.751 3.643 6.393 1.00 96.88 117 GLN A CA 1
ATOM 809 C C . GLN A 1 117 ? -9.981 5.147 6.566 1.00 96.88 117 GLN A C 1
ATOM 811 O O . GLN A 1 117 ? -11.035 5.604 7.009 1.00 96.88 117 GLN A O 1
ATOM 816 N N . ARG A 1 118 ? -8.982 5.929 6.165 1.00 94.25 118 ARG A N 1
ATOM 817 C CA . ARG A 1 118 ? -9.002 7.386 6.171 1.00 94.25 118 ARG A CA 1
ATOM 818 C C . ARG A 1 118 ? -8.736 7.947 4.794 1.00 94.25 118 ARG A C 1
ATOM 820 O O . ARG A 1 118 ? -7.941 7.410 4.026 1.00 94.25 118 ARG A O 1
ATOM 827 N N . GLU A 1 119 ? -9.339 9.103 4.564 1.00 93.62 119 GLU A N 1
ATOM 828 C CA . GLU A 1 119 ? -9.020 9.962 3.434 1.00 93.62 119 GLU A CA 1
ATOM 829 C C . GLU A 1 119 ? -7.561 10.421 3.509 1.00 93.62 119 GLU A C 1
ATOM 831 O O . GLU A 1 119 ? -7.058 10.802 4.575 1.00 93.62 119 GLU A O 1
ATOM 836 N N . THR A 1 120 ? -6.889 10.416 2.363 1.00 96.31 120 THR A N 1
ATOM 837 C CA . THR A 1 120 ? -5.505 10.867 2.200 1.00 96.31 120 THR A CA 1
ATOM 838 C C . THR A 1 120 ? -5.421 11.944 1.122 1.00 96.31 120 THR A C 1
ATOM 840 O O . THR A 1 120 ? -6.267 12.034 0.233 1.00 96.31 120 THR A O 1
ATOM 843 N N . THR A 1 121 ? -4.395 12.795 1.183 1.00 96.12 121 THR A N 1
ATOM 844 C CA . THR A 1 121 ? -4.234 13.909 0.227 1.00 96.12 121 THR A CA 1
ATOM 845 C C . THR A 1 121 ? -3.413 13.559 -1.018 1.00 96.12 121 THR A C 1
ATOM 847 O O . THR A 1 121 ? -3.315 14.381 -1.928 1.00 96.12 121 THR A O 1
ATOM 850 N N . ALA A 1 122 ? -2.791 12.377 -1.063 1.00 96.94 122 ALA A N 1
ATOM 851 C CA . ALA A 1 122 ? -1.897 11.952 -2.141 1.00 96.94 122 ALA A CA 1
ATOM 852 C C . ALA A 1 122 ? -2.489 10.834 -3.000 1.00 96.94 122 ALA A C 1
ATOM 854 O O . ALA A 1 122 ? -3.169 9.931 -2.514 1.00 96.94 122 ALA A O 1
ATOM 855 N N . GLN A 1 123 ? -2.146 10.856 -4.287 1.00 97.12 123 GLN A N 1
ATOM 856 C CA . GLN A 1 123 ? -2.538 9.818 -5.235 1.00 97.12 123 GLN A CA 1
ATOM 857 C C . GLN A 1 123 ? -1.996 8.450 -4.828 1.00 97.12 123 GLN A C 1
ATOM 859 O O . GLN A 1 123 ? -0.882 8.347 -4.318 1.00 97.12 123 GLN A O 1
ATOM 864 N N . ALA A 1 124 ? -2.790 7.412 -5.094 1.00 97.88 124 ALA A N 1
ATOM 865 C CA . ALA A 1 124 ? -2.436 6.018 -4.840 1.00 97.88 124 ALA A CA 1
ATOM 866 C C . ALA A 1 124 ? -1.903 5.764 -3.416 1.00 97.88 124 ALA A C 1
ATOM 868 O O . ALA A 1 124 ? -1.000 4.950 -3.204 1.00 97.88 124 ALA A O 1
ATOM 869 N N . THR A 1 125 ? -2.478 6.473 -2.440 1.00 98.25 125 THR A N 1
ATOM 870 C CA . THR A 1 125 ? -2.217 6.262 -1.018 1.00 98.25 125 THR A CA 1
ATOM 871 C C . THR A 1 125 ? -3.487 5.881 -0.273 1.00 98.25 125 THR A C 1
ATOM 873 O O . THR A 1 125 ? -4.601 6.171 -0.708 1.00 98.25 125 THR A O 1
ATOM 876 N N . THR A 1 126 ? -3.325 5.201 0.854 1.00 98.00 126 THR A N 1
ATOM 877 C CA . THR A 1 126 ? -4.407 4.915 1.799 1.00 98.00 126 THR A CA 1
ATOM 878 C C . THR A 1 126 ? -3.836 4.905 3.208 1.00 98.00 126 THR A C 1
ATOM 880 O O . THR A 1 126 ? -2.687 4.512 3.401 1.00 98.00 126 THR A O 1
ATOM 883 N N . ALA A 1 127 ? -4.615 5.347 4.189 1.00 98.00 127 ALA A N 1
ATOM 884 C CA . ALA A 1 127 ? -4.240 5.288 5.595 1.00 98.00 127 ALA A CA 1
ATOM 885 C C . ALA A 1 127 ? -5.343 4.611 6.411 1.00 98.00 127 ALA A C 1
ATOM 887 O O . ALA A 1 127 ? -6.513 4.706 6.045 1.00 98.00 127 ALA A O 1
ATOM 888 N N . TRP A 1 128 ? -4.981 3.967 7.520 1.00 98.06 128 TRP A N 1
ATOM 889 C CA . TRP A 1 128 ? -5.936 3.383 8.465 1.00 98.06 128 TRP A CA 1
ATOM 890 C C . TRP A 1 128 ? -5.590 3.758 9.914 1.00 98.06 128 TRP A C 1
ATOM 892 O O . TRP A 1 128 ? -4.412 3.810 10.289 1.00 98.06 128 TRP A O 1
ATOM 902 N N . GLY A 1 129 ? -6.623 3.997 10.729 1.00 95.81 129 GLY A N 1
ATOM 903 C CA . GLY A 1 129 ? -6.522 4.320 12.163 1.00 95.81 129 GLY A CA 1
ATOM 904 C C . GLY A 1 129 ? -6.414 5.817 12.504 1.00 95.81 129 GLY A C 1
ATOM 905 O O . GLY A 1 129 ? -6.088 6.647 11.656 1.00 95.81 129 GLY A O 1
ATOM 906 N N . ASP A 1 130 ? -6.686 6.187 13.762 1.00 92.56 130 ASP A N 1
ATOM 907 C CA . ASP A 1 130 ? -6.606 7.573 14.257 1.00 92.56 130 ASP A CA 1
ATOM 908 C C . ASP A 1 130 ? -5.817 7.700 15.579 1.00 92.56 130 ASP A C 1
ATOM 910 O O . ASP A 1 130 ? -6.337 7.301 16.623 1.00 92.56 130 ASP A O 1
ATOM 914 N N . PRO A 1 131 ? -4.571 8.232 15.570 1.00 91.31 131 PRO A N 1
ATOM 915 C CA . PRO A 1 131 ? -3.774 8.642 14.402 1.00 91.31 131 PRO A CA 1
ATOM 916 C C . PRO A 1 131 ? -3.438 7.455 13.481 1.00 91.31 131 PRO A C 1
ATOM 918 O O . PRO A 1 131 ? -3.527 6.302 13.900 1.00 91.31 131 PRO A O 1
ATOM 921 N N . ALA A 1 132 ? -3.053 7.729 12.229 1.00 94.12 132 ALA A N 1
ATOM 922 C CA . ALA A 1 132 ? -2.771 6.679 11.246 1.00 94.12 132 ALA A CA 1
ATOM 923 C C . ALA A 1 132 ? -1.691 5.711 11.760 1.00 94.12 132 ALA A C 1
ATOM 925 O O . ALA A 1 132 ? -0.560 6.117 12.027 1.00 94.12 132 ALA A O 1
ATOM 926 N N . ALA A 1 133 ? -2.055 4.436 11.898 1.00 95.81 133 ALA A N 1
ATOM 927 C CA . ALA A 1 133 ? -1.147 3.366 12.313 1.00 95.81 133 ALA A CA 1
ATOM 928 C C . ALA A 1 133 ? -0.648 2.540 11.121 1.00 95.81 133 ALA A C 1
ATOM 930 O O . ALA A 1 133 ? 0.334 1.814 11.255 1.00 95.81 133 ALA A O 1
ATOM 931 N N . ILE A 1 134 ? -1.325 2.655 9.973 1.00 98.06 134 ILE A N 1
ATOM 932 C CA . ILE A 1 134 ? -0.964 2.016 8.709 1.00 98.06 134 ILE A CA 1
ATOM 933 C C . ILE A 1 134 ? -1.046 3.069 7.608 1.00 98.06 134 ILE A C 1
ATOM 935 O O . ILE A 1 134 ? -2.067 3.747 7.475 1.00 98.06 134 ILE A O 1
ATOM 939 N N . VAL A 1 135 ? 0.003 3.178 6.799 1.00 97.94 135 VAL A N 1
ATOM 940 C CA . VAL A 1 135 ? 0.038 3.998 5.586 1.00 97.94 135 VAL A CA 1
ATOM 941 C C . VAL A 1 135 ? 0.498 3.131 4.427 1.00 97.94 135 VAL A C 1
ATOM 943 O O . VAL A 1 135 ? 1.561 2.525 4.482 1.00 97.94 135 VAL A O 1
ATOM 946 N N . LEU A 1 136 ? -0.281 3.096 3.355 1.00 98.50 136 LEU A N 1
ATOM 947 C CA . LEU A 1 136 ? 0.042 2.385 2.128 1.00 98.50 136 LEU A CA 1
ATOM 948 C C . LEU A 1 136 ? 0.280 3.374 0.994 1.00 98.50 136 LEU A C 1
ATOM 950 O O . LEU A 1 136 ? -0.463 4.346 0.839 1.00 98.50 136 LEU A O 1
ATOM 954 N N . LYS A 1 137 ? 1.298 3.095 0.181 1.00 98.50 137 LYS A N 1
ATOM 955 C CA . LYS A 1 137 ? 1.588 3.799 -1.070 1.00 98.50 137 LYS A CA 1
ATOM 956 C C . LYS A 1 137 ? 1.808 2.786 -2.193 1.00 98.50 137 LYS A C 1
ATOM 958 O O . LYS A 1 137 ? 2.625 1.877 -2.050 1.00 98.50 137 LYS A O 1
ATOM 963 N N . CYS A 1 138 ? 1.123 2.959 -3.316 1.00 98.62 138 CYS A N 1
ATOM 964 C CA . CYS A 1 138 ? 1.439 2.273 -4.569 1.00 98.62 138 CYS A CA 1
ATOM 965 C C . CYS A 1 138 ? 2.302 3.181 -5.453 1.00 98.62 138 CYS A C 1
ATOM 967 O O . CYS A 1 138 ? 2.143 4.400 -5.406 1.00 98.62 138 CYS A O 1
ATOM 969 N N . GLY A 1 139 ? 3.221 2.610 -6.235 1.00 98.00 139 GLY A N 1
ATOM 970 C CA . GLY A 1 139 ? 4.135 3.400 -7.071 1.00 98.00 139 GLY A CA 1
ATOM 971 C C . GLY A 1 139 ? 5.547 3.529 -6.506 1.00 98.00 139 GLY A C 1
ATOM 972 O O . GLY A 1 139 ? 6.267 4.452 -6.881 1.00 98.00 139 GLY A O 1
ATOM 973 N N . VAL A 1 140 ? 5.947 2.682 -5.550 1.00 97.00 140 VAL A N 1
ATOM 974 C CA . VAL A 1 140 ? 7.315 2.722 -5.014 1.00 97.00 140 VAL A CA 1
ATOM 975 C C . VAL A 1 140 ? 8.264 1.882 -5.870 1.00 97.00 140 VAL A C 1
ATOM 977 O O . VAL A 1 140 ? 7.870 0.868 -6.450 1.00 97.00 140 VAL A O 1
ATOM 980 N N . HIS A 1 141 ? 9.538 2.271 -5.897 1.00 91.81 141 HIS A N 1
ATOM 981 C CA . HIS A 1 141 ? 10.603 1.454 -6.469 1.00 91.81 141 HIS A CA 1
ATOM 982 C C . HIS A 1 141 ? 11.220 0.548 -5.403 1.00 91.81 141 HIS A C 1
ATOM 984 O O . HIS A 1 141 ? 11.452 0.966 -4.265 1.00 91.81 141 HIS A O 1
ATOM 990 N N . VAL A 1 142 ? 11.506 -0.691 -5.796 1.00 89.06 142 VAL A N 1
ATOM 991 C CA . VAL A 1 142 ? 12.344 -1.607 -5.023 1.00 89.06 142 VAL A CA 1
ATOM 992 C C . VAL A 1 142 ? 13.783 -1.412 -5.481 1.00 89.06 142 VAL A C 1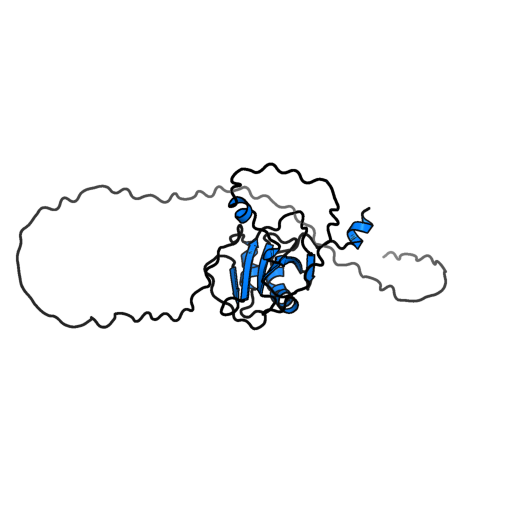
ATOM 994 O O . VAL A 1 142 ? 14.065 -1.514 -6.674 1.00 89.06 142 VAL A O 1
ATOM 997 N N . GLN A 1 143 ? 14.686 -1.141 -4.541 1.00 79.88 143 GLN A N 1
ATOM 998 C CA . GLN A 1 143 ? 16.109 -1.026 -4.843 1.00 79.88 143 GLN A CA 1
ATOM 999 C C . GLN A 1 143 ? 16.694 -2.423 -5.069 1.00 79.88 143 GLN A C 1
ATOM 1001 O O . GLN A 1 143 ? 16.579 -3.298 -4.214 1.00 79.88 143 GLN A O 1
ATOM 1006 N N . GLU A 1 144 ? 17.314 -2.631 -6.229 1.00 76.12 144 GLU A N 1
ATOM 1007 C CA . GLU A 1 144 ? 18.066 -3.849 -6.532 1.00 76.12 144 GLU A CA 1
ATOM 1008 C C . GLU A 1 144 ? 19.575 -3.574 -6.375 1.00 76.12 144 GLU A C 1
ATOM 1010 O O . GLU A 1 144 ? 20.045 -2.529 -6.833 1.00 76.12 144 GLU A O 1
ATOM 1015 N N . PRO A 1 145 ? 20.360 -4.486 -5.766 1.00 82.25 145 PRO A N 1
ATOM 1016 C CA . PRO A 1 145 ? 19.963 -5.784 -5.213 1.00 82.25 145 PRO A CA 1
ATOM 1017 C C . PRO A 1 145 ? 19.218 -5.660 -3.874 1.00 82.25 145 PRO A C 1
ATOM 1019 O O . PRO A 1 145 ? 19.546 -4.819 -3.044 1.00 82.25 145 PRO A O 1
ATOM 1022 N N . VAL A 1 146 ? 18.240 -6.540 -3.652 1.00 80.81 146 VAL A N 1
ATOM 1023 C CA . VAL A 1 146 ? 17.487 -6.594 -2.392 1.00 80.81 146 VAL A CA 1
ATOM 1024 C C . VAL A 1 146 ? 18.346 -7.279 -1.330 1.00 80.81 146 VAL A C 1
ATOM 1026 O O . VAL A 1 146 ? 18.679 -8.455 -1.481 1.00 80.81 146 VAL A O 1
ATOM 1029 N N . ALA A 1 147 ? 18.722 -6.547 -0.281 1.00 78.12 147 ALA A N 1
ATOM 1030 C CA . ALA A 1 147 ? 19.490 -7.075 0.853 1.00 78.12 147 ALA A CA 1
ATOM 1031 C C . ALA A 1 147 ? 18.611 -7.416 2.072 1.00 78.12 147 ALA A C 1
ATOM 1033 O O . ALA A 1 147 ? 19.034 -8.170 2.949 1.00 78.12 147 ALA A O 1
ATOM 1034 N N . ASP A 1 148 ? 17.397 -6.872 2.111 1.00 84.69 148 ASP A N 1
ATOM 1035 C CA . ASP A 1 148 ? 16.453 -7.019 3.214 1.00 84.69 148 ASP A CA 1
ATOM 1036 C C . ASP A 1 148 ? 15.730 -8.382 3.197 1.00 84.69 148 ASP A C 1
ATOM 1038 O O . ASP A 1 148 ? 15.583 -9.001 2.133 1.00 84.69 148 ASP A O 1
ATOM 1042 N N . PRO A 1 149 ? 15.244 -8.870 4.358 1.00 89.06 149 PRO A N 1
ATOM 1043 C CA . PRO A 1 149 ? 14.479 -10.110 4.447 1.00 89.06 149 PRO A CA 1
ATOM 1044 C C . PRO A 1 149 ? 13.280 -10.150 3.488 1.00 89.06 149 PRO A C 1
ATOM 1046 O O . PRO A 1 149 ? 12.412 -9.280 3.518 1.00 89.06 149 PRO A O 1
ATOM 1049 N N . CYS A 1 150 ? 13.214 -11.207 2.673 1.00 91.31 150 CYS A N 1
ATOM 1050 C CA . CYS A 1 150 ? 12.131 -11.468 1.725 1.00 91.31 150 CYS A CA 1
ATOM 1051 C C . CYS A 1 150 ? 11.250 -12.610 2.251 1.00 91.31 150 CYS A C 1
ATOM 1053 O O . CYS A 1 150 ? 11.736 -13.728 2.436 1.00 91.31 150 CYS A O 1
ATOM 1055 N N . VAL A 1 151 ? 9.966 -12.346 2.496 1.00 92.50 151 VAL A N 1
ATOM 1056 C CA . VAL A 1 151 ? 8.993 -13.323 3.012 1.00 92.50 151 VAL A CA 1
ATOM 1057 C C . VAL A 1 151 ? 7.826 -13.493 2.045 1.00 92.50 151 VAL A C 1
ATOM 1059 O O . VAL A 1 151 ? 7.412 -12.536 1.400 1.00 92.50 151 VAL A O 1
ATOM 1062 N N . SER A 1 152 ? 7.272 -14.702 1.951 1.00 93.62 152 SER A N 1
ATOM 1063 C CA . SER A 1 152 ? 6.095 -14.976 1.119 1.00 93.62 152 SER A CA 1
ATOM 1064 C C . SER A 1 152 ? 4.864 -15.199 1.991 1.00 93.62 152 SER A C 1
ATOM 1066 O O . SER A 1 152 ? 4.886 -16.036 2.896 1.00 93.62 152 SER A O 1
ATOM 1068 N N . VAL A 1 153 ? 3.787 -14.465 1.714 1.00 94.94 153 VAL A N 1
ATOM 1069 C CA . VAL A 1 153 ? 2.489 -14.579 2.396 1.00 94.94 153 VAL A CA 1
ATOM 1070 C C . VAL A 1 153 ? 1.412 -14.667 1.321 1.00 94.94 153 VAL A C 1
ATOM 1072 O O . VAL A 1 153 ? 1.297 -13.770 0.495 1.00 94.94 153 VAL A O 1
ATOM 1075 N N . ASN A 1 154 ? 0.663 -15.773 1.289 1.00 93.50 154 ASN A N 1
ATOM 1076 C CA . ASN A 1 154 ? -0.399 -16.040 0.301 1.00 93.50 154 ASN A CA 1
ATOM 1077 C C . ASN A 1 154 ? 0.021 -15.886 -1.174 1.00 93.50 154 ASN A C 1
ATOM 1079 O O . ASN A 1 154 ? -0.796 -15.632 -2.051 1.00 93.50 154 ASN A O 1
ATOM 1083 N N . GLY A 1 155 ? 1.303 -16.100 -1.481 1.00 91.06 155 GLY A N 1
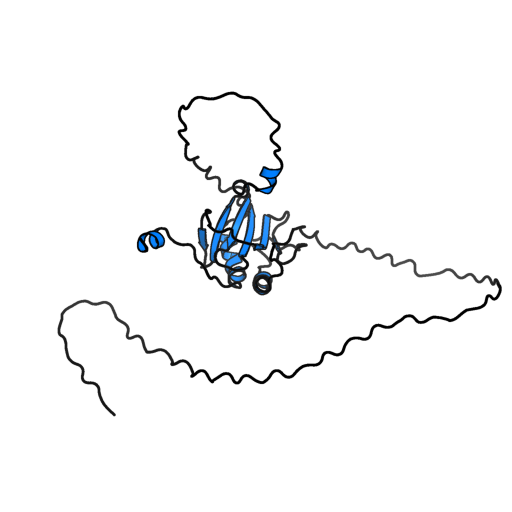ATOM 1084 C CA . GLY A 1 155 ? 1.816 -15.955 -2.842 1.00 91.06 155 GLY A CA 1
ATOM 1085 C C . GLY A 1 155 ? 2.095 -14.506 -3.248 1.00 91.06 155 GLY A C 1
ATOM 1086 O O . GLY A 1 155 ? 2.349 -14.260 -4.430 1.00 91.06 155 GLY A O 1
ATOM 1087 N N . VAL A 1 156 ? 2.112 -13.570 -2.299 1.00 96.38 156 VAL A N 1
ATOM 1088 C CA . VAL A 1 156 ? 2.745 -12.257 -2.435 1.00 96.38 156 VAL A CA 1
ATOM 1089 C C . VAL A 1 156 ? 4.071 -12.285 -1.691 1.00 96.38 156 VAL A C 1
ATOM 1091 O O . VAL A 1 156 ? 4.139 -12.669 -0.525 1.00 96.38 156 VAL A O 1
ATOM 1094 N N . ASP A 1 157 ? 5.124 -11.854 -2.374 1.00 95.69 157 ASP A N 1
ATOM 1095 C CA . ASP A 1 157 ? 6.444 -11.729 -1.775 1.00 95.69 157 ASP A CA 1
ATOM 1096 C C . ASP A 1 157 ? 6.647 -10.305 -1.262 1.00 95.69 157 ASP A C 1
ATOM 1098 O O . ASP A 1 157 ? 6.310 -9.340 -1.951 1.00 95.69 157 ASP A O 1
ATOM 1102 N N . TRP A 1 158 ? 7.196 -10.180 -0.060 1.00 95.94 158 TRP A N 1
ATOM 1103 C CA . TRP A 1 158 ? 7.345 -8.937 0.684 1.00 95.94 158 TRP A CA 1
ATOM 1104 C C . TRP A 1 158 ? 8.773 -8.780 1.179 1.00 95.94 158 TRP A C 1
ATOM 1106 O O . TRP A 1 158 ? 9.336 -9.696 1.770 1.00 95.94 158 TRP A O 1
ATOM 1116 N N . ILE A 1 159 ? 9.328 -7.596 0.977 1.00 94.38 159 ILE A N 1
ATOM 1117 C CA . ILE A 1 159 ? 10.589 -7.152 1.553 1.00 94.38 159 ILE A CA 1
ATOM 1118 C C . ILE A 1 159 ? 10.264 -6.404 2.838 1.00 94.38 159 ILE A C 1
ATOM 1120 O O . ILE A 1 159 ? 9.503 -5.435 2.787 1.00 94.38 159 ILE A O 1
ATOM 1124 N N . LEU A 1 160 ? 10.813 -6.856 3.962 1.00 93.06 160 LEU A N 1
ATOM 1125 C CA . LEU A 1 160 ? 10.589 -6.258 5.275 1.00 93.06 160 LEU A CA 1
ATOM 1126 C C . LEU A 1 160 ? 11.804 -5.434 5.696 1.00 93.06 160 LEU A C 1
ATOM 1128 O O . LEU A 1 160 ? 12.900 -5.977 5.792 1.00 93.06 160 LEU A O 1
ATOM 1132 N N . ALA A 1 161 ? 11.596 -4.156 5.994 1.00 91.06 161 ALA A N 1
ATOM 1133 C CA . ALA A 1 161 ? 12.635 -3.271 6.511 1.00 91.06 161 ALA A CA 1
ATOM 1134 C C . ALA A 1 161 ? 12.101 -2.456 7.687 1.00 91.06 161 ALA A C 1
ATOM 1136 O O . ALA A 1 161 ? 10.946 -2.021 7.678 1.00 91.06 161 ALA A O 1
ATOM 1137 N N . ARG A 1 162 ? 12.939 -2.241 8.696 1.00 89.06 162 ARG A N 1
ATOM 1138 C CA . ARG A 1 162 ? 12.639 -1.359 9.825 1.00 89.06 162 ARG A CA 1
ATOM 1139 C C . ARG A 1 162 ? 13.035 0.067 9.455 1.00 89.06 162 ARG A C 1
ATOM 1141 O O . ARG A 1 162 ? 14.034 0.266 8.767 1.00 89.06 162 ARG A O 1
ATOM 1148 N N . GLU A 1 163 ? 12.261 1.059 9.878 1.00 81.88 163 GLU A N 1
ATOM 1149 C CA . GLU A 1 163 ? 12.500 2.439 9.432 1.00 81.88 163 GLU A CA 1
ATOM 1150 C C . GLU A 1 163 ? 13.834 3.017 9.941 1.00 81.88 163 GLU A C 1
ATOM 1152 O O . GLU A 1 163 ? 14.463 3.803 9.241 1.00 81.88 163 GLU A O 1
ATOM 1157 N N . ASP A 1 164 ? 14.328 2.584 11.105 1.00 70.31 164 ASP A N 1
ATOM 1158 C CA . ASP A 1 164 ? 15.636 3.001 11.629 1.00 70.31 164 ASP A CA 1
ATOM 1159 C C . ASP A 1 164 ? 16.828 2.328 10.928 1.00 70.31 164 ASP A C 1
ATOM 1161 O O . ASP A 1 164 ? 17.931 2.874 10.940 1.00 70.31 164 ASP A O 1
ATOM 1165 N N . ASP A 1 165 ? 16.608 1.182 10.276 1.00 67.19 165 ASP A N 1
ATOM 1166 C CA . ASP A 1 165 ? 17.621 0.510 9.451 1.00 67.19 165 ASP A CA 1
ATOM 1167 C C . ASP A 1 165 ? 17.761 1.184 8.073 1.00 67.19 165 ASP A C 1
ATOM 1169 O O . ASP A 1 165 ? 18.820 1.132 7.437 1.00 67.19 165 ASP A O 1
ATOM 1173 N N . GLN A 1 166 ? 16.710 1.875 7.623 1.00 57.19 166 GLN A N 1
ATOM 1174 C CA . GLN A 1 166 ? 16.707 2.665 6.401 1.00 57.19 166 GLN A CA 1
ATOM 1175 C C . GLN A 1 166 ? 17.337 4.038 6.666 1.00 57.19 166 GLN A C 1
ATOM 1177 O O . GLN A 1 166 ? 16.671 5.068 6.660 1.00 57.19 166 GLN A O 1
ATOM 1182 N N . ALA A 1 167 ? 18.652 4.049 6.902 1.00 46.25 167 ALA A N 1
ATOM 1183 C CA . ALA A 1 167 ? 19.430 5.277 6.993 1.00 46.25 167 ALA A CA 1
ATOM 1184 C C . ALA A 1 167 ? 19.205 6.121 5.729 1.00 46.25 167 ALA A C 1
ATOM 1186 O O . ALA A 1 167 ? 19.695 5.797 4.644 1.00 46.25 167 ALA A O 1
ATOM 1187 N N . ASP A 1 168 ? 18.442 7.200 5.877 1.00 41.38 168 ASP A N 1
ATOM 1188 C CA . ASP A 1 168 ? 18.176 8.163 4.821 1.00 41.38 168 ASP A CA 1
ATOM 1189 C C . ASP A 1 168 ? 19.503 8.654 4.213 1.00 41.38 168 ASP A C 1
ATOM 1191 O O . ASP A 1 168 ? 20.279 9.337 4.896 1.00 41.38 168 ASP A O 1
ATOM 1195 N N . PRO A 1 169 ? 19.775 8.416 2.914 1.00 43.25 169 PRO A N 1
ATOM 1196 C CA . PRO A 1 169 ? 20.927 9.029 2.252 1.00 43.25 169 PRO A CA 1
ATOM 1197 C C . PRO A 1 169 ? 20.818 10.566 2.227 1.00 43.25 169 PRO A C 1
ATOM 1199 O O . PRO A 1 169 ? 21.819 11.253 2.034 1.00 43.25 169 PRO A O 1
ATOM 1202 N N . ALA A 1 170 ? 19.618 11.114 2.465 1.00 47.31 170 ALA A N 1
ATOM 1203 C CA . ALA A 1 170 ? 19.370 12.543 2.642 1.00 47.31 170 ALA A CA 1
ATOM 1204 C C . ALA A 1 170 ? 19.852 13.080 4.006 1.00 47.31 170 ALA A C 1
ATOM 1206 O O . ALA A 1 170 ? 20.319 14.217 4.087 1.00 47.31 170 ALA A O 1
ATOM 1207 N N . SER A 1 171 ? 19.818 12.260 5.060 1.00 42.44 171 SER A N 1
ATOM 1208 C CA . SER A 1 171 ? 20.295 12.624 6.403 1.00 42.44 171 SER A CA 1
ATOM 1209 C C . SER A 1 171 ? 21.822 12.601 6.483 1.00 42.44 171 SER A C 1
ATOM 1211 O O . SER A 1 171 ? 22.421 13.443 7.147 1.00 42.44 171 SER A O 1
ATOM 1213 N N . ALA A 1 172 ? 22.469 11.720 5.711 1.00 44.78 172 ALA A N 1
ATOM 1214 C CA . ALA A 1 172 ? 23.927 11.686 5.571 1.00 44.78 172 ALA A CA 1
ATOM 1215 C C . ALA A 1 172 ? 24.506 12.908 4.825 1.00 44.78 172 ALA A C 1
ATOM 1217 O O . ALA A 1 172 ? 25.692 13.203 4.956 1.00 44.78 172 ALA A O 1
ATOM 1218 N N . ALA A 1 173 ? 23.690 13.642 4.057 1.00 48.28 173 ALA A N 1
ATOM 1219 C CA . ALA A 1 173 ? 24.127 14.828 3.317 1.00 48.28 173 ALA A CA 1
ATOM 1220 C C . ALA A 1 173 ? 24.091 16.131 4.143 1.00 48.28 173 ALA A C 1
ATOM 1222 O O . ALA A 1 173 ? 24.547 17.166 3.656 1.00 48.28 173 ALA A O 1
ATOM 1223 N N . SER A 1 174 ? 23.569 16.097 5.376 1.00 40.69 174 SER A N 1
ATOM 1224 C CA . SER A 1 174 ? 23.486 17.286 6.241 1.00 40.69 174 SER A CA 1
ATOM 1225 C C . SER A 1 174 ? 24.629 17.399 7.257 1.00 40.69 174 SER A C 1
ATOM 1227 O O . SER A 1 174 ? 24.823 18.472 7.829 1.00 40.69 174 SER A O 1
ATOM 1229 N N . ASP A 1 175 ? 25.448 16.358 7.429 1.00 40.03 175 ASP A N 1
ATOM 1230 C CA . ASP A 1 175 ? 26.649 16.423 8.267 1.00 40.03 175 ASP A CA 1
ATOM 1231 C C . ASP A 1 175 ? 27.849 16.912 7.444 1.00 40.03 175 ASP A C 1
ATOM 1233 O O . ASP A 1 175 ? 28.622 16.154 6.859 1.00 40.03 175 ASP A O 1
ATOM 1237 N N . SER A 1 176 ? 27.994 18.234 7.354 1.00 42.53 176 SER A N 1
ATOM 1238 C CA . SER A 1 176 ? 29.225 18.852 6.854 1.00 42.53 176 SER A CA 1
ATOM 1239 C C . SER A 1 176 ? 30.366 18.579 7.845 1.00 42.53 176 SER A C 1
ATOM 1241 O O . SER A 1 176 ? 30.307 19.077 8.973 1.00 42.53 176 SER A O 1
ATOM 1243 N N . PRO A 1 177 ? 31.448 17.864 7.476 1.00 51.22 177 PRO A N 1
ATOM 1244 C CA . PRO A 1 177 ? 32.549 17.642 8.396 1.00 51.22 177 PRO A CA 1
ATOM 1245 C C . PRO A 1 177 ? 33.342 18.942 8.534 1.00 51.22 177 PRO A C 1
ATOM 1247 O O . PRO A 1 177 ? 34.125 19.331 7.660 1.00 51.22 177 PRO A O 1
ATOM 1250 N N . THR A 1 178 ? 33.162 19.628 9.659 1.00 44.31 178 THR A N 1
ATOM 1251 C CA . THR A 1 178 ? 34.074 20.704 10.038 1.00 44.31 178 THR A CA 1
ATOM 1252 C C . THR A 1 178 ? 35.386 20.070 10.507 1.00 44.31 178 THR A C 1
ATOM 1254 O O . THR A 1 178 ? 35.456 19.369 11.508 1.00 44.31 178 THR A O 1
ATOM 1257 N N . ARG A 1 179 ? 36.412 20.289 9.690 1.00 46.16 179 ARG A N 1
ATOM 1258 C CA . ARG A 1 179 ? 37.849 20.016 9.830 1.00 46.16 179 ARG A CA 1
ATOM 1259 C C . ARG A 1 179 ? 38.424 19.824 11.261 1.00 46.16 179 ARG A C 1
ATOM 1261 O O . ARG A 1 179 ? 38.361 20.730 12.081 1.00 46.16 179 ARG A O 1
ATOM 1268 N N . ALA A 1 180 ? 39.215 18.743 11.361 1.00 44.28 180 ALA A N 1
ATOM 1269 C CA . ALA A 1 180 ? 40.439 18.487 12.152 1.00 44.28 180 ALA A CA 1
ATOM 1270 C C . ALA A 1 180 ? 40.355 17.979 13.609 1.00 44.28 180 ALA A C 1
ATOM 1272 O O . ALA A 1 180 ? 40.073 18.728 14.534 1.00 44.28 180 ALA A O 1
ATOM 1273 N N . THR A 1 181 ? 40.896 16.772 13.828 1.00 35.03 181 THR A N 1
ATOM 1274 C CA . THR A 1 181 ? 42.212 16.646 14.481 1.00 35.03 181 THR A CA 1
ATOM 1275 C C . THR A 1 181 ? 42.912 15.352 14.053 1.00 35.03 181 THR A C 1
ATOM 1277 O O . THR A 1 181 ? 42.299 14.289 13.975 1.00 35.03 181 THR A O 1
ATOM 1280 N N . SER A 1 182 ? 44.201 15.455 13.733 1.00 54.16 182 SER A N 1
ATOM 1281 C CA . SER A 1 182 ? 45.073 14.316 13.464 1.00 54.16 182 SER A CA 1
ATOM 1282 C C . SER A 1 182 ? 45.367 13.596 14.777 1.00 54.16 182 SER A C 1
ATOM 1284 O O . SER A 1 182 ? 46.115 14.099 15.611 1.00 54.16 182 SER A O 1
ATOM 1286 N N . GLY A 1 183 ? 44.803 12.407 14.941 1.00 40.28 183 GLY A N 1
ATOM 1287 C CA . GLY A 1 183 ? 45.189 11.459 15.975 1.00 40.28 183 GLY A CA 1
ATOM 1288 C C . GLY A 1 183 ? 45.050 10.054 15.415 1.00 40.28 183 GLY A C 1
ATOM 1289 O O . GLY A 1 183 ? 43.938 9.565 15.270 1.00 40.28 183 GLY A O 1
ATOM 1290 N N . SER A 1 184 ? 46.169 9.425 15.057 1.00 50.03 184 SER A N 1
ATOM 1291 C CA . SER A 1 184 ? 46.210 7.998 14.731 1.00 50.03 184 SER A CA 1
ATOM 1292 C C . SER A 1 184 ? 45.793 7.162 15.941 1.00 50.03 184 SER A C 1
ATOM 1294 O O . SER A 1 184 ? 46.387 7.339 17.007 1.00 50.03 184 SER A O 1
ATOM 1296 N N . PRO A 1 185 ? 44.918 6.158 15.773 1.00 45.38 185 PRO A N 1
ATOM 1297 C CA . PRO A 1 185 ? 44.921 4.985 16.627 1.00 45.38 185 PRO A CA 1
ATOM 1298 C C . PRO A 1 185 ? 45.514 3.779 15.886 1.00 45.38 185 PRO A C 1
ATOM 1300 O O . PRO A 1 185 ? 45.248 3.525 14.713 1.00 45.38 185 PRO A O 1
ATOM 1303 N N . SER A 1 186 ? 46.351 3.058 16.625 1.00 44.31 186 SER A N 1
ATOM 1304 C CA . SER A 1 186 ? 46.989 1.781 16.296 1.00 44.31 186 SER A CA 1
ATOM 1305 C C . SER A 1 186 ? 45.970 0.653 16.029 1.00 44.31 186 SER A C 1
ATOM 1307 O O . SER A 1 186 ? 44.837 0.741 16.507 1.00 44.31 186 SER A O 1
ATOM 1309 N N . PRO A 1 187 ? 46.353 -0.450 15.350 1.00 50.06 187 PRO A N 1
ATOM 1310 C CA . PRO A 1 187 ? 45.459 -1.564 15.074 1.00 50.06 187 PRO A CA 1
ATOM 1311 C C . PRO A 1 187 ? 45.402 -2.494 16.292 1.00 50.06 187 PRO A C 1
ATOM 1313 O O . PRO A 1 187 ? 46.347 -3.227 16.576 1.00 50.06 187 PRO A O 1
ATOM 1316 N N . ALA A 1 188 ? 44.290 -2.479 17.019 1.00 37.12 188 ALA A N 1
ATOM 1317 C CA . ALA A 1 188 ? 43.996 -3.494 18.020 1.00 37.12 188 ALA A CA 1
ATOM 1318 C C . ALA A 1 188 ? 42.498 -3.817 17.997 1.00 37.12 188 ALA A C 1
ATOM 1320 O O . ALA A 1 188 ? 41.667 -2.980 18.326 1.00 37.12 188 ALA A O 1
ATOM 1321 N N . ALA A 1 189 ? 42.199 -5.055 17.598 1.00 39.44 189 ALA A N 1
ATOM 1322 C CA . ALA A 1 189 ? 40.955 -5.776 17.851 1.00 39.44 189 ALA A CA 1
ATOM 1323 C C . ALA A 1 189 ? 39.645 -5.095 17.406 1.00 39.44 189 ALA A C 1
ATOM 1325 O O . ALA A 1 189 ? 38.832 -4.677 18.223 1.00 39.44 189 ALA A O 1
ATOM 1326 N N . SER A 1 190 ? 39.352 -5.134 16.103 1.00 31.41 190 SER A N 1
ATOM 1327 C CA . SER A 1 190 ? 37.956 -5.173 15.653 1.00 31.41 190 SER A CA 1
ATOM 1328 C C . SER A 1 190 ? 37.465 -6.617 15.707 1.00 31.41 190 SER A C 1
ATOM 1330 O O . SER A 1 190 ? 37.322 -7.287 14.687 1.00 31.41 190 SER A O 1
ATOM 1332 N N . SER A 1 191 ? 37.186 -7.110 16.911 1.00 35.19 191 SER A N 1
ATOM 1333 C CA . SER A 1 191 ? 36.080 -8.048 17.069 1.00 35.19 191 SER A CA 1
ATOM 1334 C C . SER A 1 191 ? 34.814 -7.246 16.780 1.00 35.19 191 SER A C 1
ATOM 1336 O O . SER A 1 191 ? 34.218 -6.666 17.683 1.00 35.19 191 SER A O 1
ATOM 1338 N N . ALA A 1 192 ? 34.467 -7.136 15.495 1.00 40.62 192 ALA A N 1
ATOM 1339 C CA . ALA A 1 192 ? 33.132 -6.750 15.085 1.00 40.62 192 ALA A CA 1
ATOM 1340 C C . ALA A 1 192 ? 32.219 -7.865 15.587 1.00 40.62 192 ALA A C 1
ATOM 1342 O O . ALA A 1 192 ? 32.085 -8.914 14.955 1.00 40.62 192 ALA A O 1
ATOM 1343 N N . SER A 1 193 ? 31.667 -7.674 16.782 1.00 31.86 193 SER A N 1
ATOM 1344 C CA . SER A 1 193 ? 30.473 -8.392 17.173 1.00 31.86 193 SER A CA 1
ATOM 1345 C C . SER A 1 193 ? 29.469 -8.111 16.068 1.00 31.86 193 SER A C 1
ATOM 1347 O O . SER A 1 193 ? 29.083 -6.958 15.863 1.00 31.86 193 SER A O 1
ATOM 1349 N N . ALA A 1 194 ? 29.097 -9.152 15.324 1.00 40.28 194 ALA A N 1
ATOM 1350 C CA . ALA A 1 194 ? 27.786 -9.199 14.716 1.00 40.28 194 ALA A CA 1
ATOM 1351 C C . ALA A 1 194 ? 26.838 -8.773 15.833 1.00 40.28 194 ALA A C 1
ATOM 1353 O O . ALA A 1 194 ? 26.724 -9.484 16.830 1.00 40.28 194 ALA A O 1
ATOM 1354 N N . GLY A 1 195 ? 26.329 -7.542 15.743 1.00 33.72 195 GLY A N 1
ATOM 1355 C CA . GLY A 1 195 ? 25.367 -7.052 16.705 1.00 33.72 195 GLY A CA 1
ATOM 1356 C C . GLY A 1 195 ? 24.270 -8.093 16.720 1.00 33.72 195 GLY A C 1
ATOM 1357 O O . GLY A 1 195 ? 23.684 -8.381 15.674 1.00 33.72 195 GLY A O 1
ATOM 1358 N N . GLU A 1 196 ? 24.077 -8.729 17.867 1.00 34.81 196 GLU A N 1
ATOM 1359 C CA . GLU A 1 196 ? 22.829 -9.400 18.165 1.00 34.81 196 GLU A CA 1
ATOM 1360 C C . GLU A 1 196 ? 21.770 -8.336 17.893 1.00 34.81 196 GLU A C 1
ATOM 1362 O O . GLU A 1 196 ? 21.676 -7.340 18.613 1.00 34.81 196 GLU A O 1
ATOM 1367 N N . ARG A 1 197 ? 21.115 -8.456 16.731 1.00 47.19 197 ARG A N 1
ATOM 1368 C CA . ARG A 1 197 ? 20.018 -7.585 16.339 1.00 47.19 197 ARG A CA 1
ATOM 1369 C C . ARG A 1 197 ? 19.064 -7.653 17.506 1.00 47.19 197 ARG A C 1
ATOM 1371 O O . ARG A 1 197 ? 18.613 -8.743 17.841 1.00 47.19 197 ARG A O 1
ATOM 1378 N N . SER A 1 198 ? 18.830 -6.517 18.151 1.00 46.59 198 SER A N 1
ATOM 1379 C CA . SER A 1 198 ? 17.780 -6.407 19.144 1.00 46.59 198 SER A CA 1
ATOM 1380 C C . SER A 1 198 ? 16.514 -6.915 18.475 1.00 46.59 198 SER A C 1
ATOM 1382 O O . SER A 1 198 ? 15.969 -6.271 17.582 1.00 46.59 198 SER A O 1
ATOM 1384 N N . GLU A 1 199 ? 16.124 -8.129 18.844 1.00 61.16 199 GLU A N 1
ATOM 1385 C CA . GLU A 1 199 ? 14.960 -8.847 18.345 1.00 61.16 199 GLU A CA 1
ATOM 1386 C C . GLU A 1 199 ? 13.728 -8.247 19.032 1.00 61.16 199 GLU A C 1
ATOM 1388 O O . GLU A 1 199 ? 12.960 -8.917 19.714 1.00 61.16 199 GLU A O 1
ATOM 1393 N N . ASP A 1 200 ? 13.611 -6.925 18.939 1.00 60.09 200 ASP A N 1
ATOM 1394 C CA . ASP A 1 200 ? 12.458 -6.183 19.387 1.00 60.09 200 ASP A CA 1
ATOM 1395 C C . ASP A 1 200 ? 11.544 -6.028 18.168 1.00 60.09 200 ASP A C 1
ATOM 1397 O O . ASP A 1 200 ? 11.862 -5.271 17.247 1.00 60.09 200 ASP A O 1
ATOM 1401 N N . PRO A 1 201 ? 10.432 -6.783 18.096 1.00 65.06 201 PRO A N 1
ATOM 1402 C CA . PRO A 1 201 ? 9.494 -6.652 16.992 1.00 65.06 201 PRO A CA 1
ATOM 1403 C C . PRO A 1 201 ? 8.748 -5.312 17.031 1.00 65.06 201 PRO A C 1
ATOM 1405 O O . PRO A 1 201 ? 7.983 -5.033 16.111 1.00 65.06 201 PRO A O 1
ATOM 1408 N N . THR A 1 202 ? 8.918 -4.498 18.078 1.00 73.62 202 THR A N 1
ATOM 1409 C CA . THR A 1 202 ? 8.228 -3.216 18.223 1.00 73.62 202 THR A CA 1
ATOM 1410 C C . THR A 1 202 ? 8.918 -2.103 17.425 1.00 73.62 202 THR A C 1
ATOM 1412 O O . THR A 1 202 ? 10.124 -2.125 17.187 1.00 73.62 202 THR A O 1
ATOM 1415 N N . GLY A 1 203 ? 8.129 -1.139 16.941 1.00 86.19 203 GLY A N 1
ATOM 1416 C CA . GLY A 1 203 ? 8.604 -0.033 16.101 1.00 86.19 203 GLY A CA 1
ATOM 1417 C C . GLY A 1 203 ? 7.897 0.079 14.748 1.00 86.19 203 GLY A C 1
ATOM 1418 O O . GLY A 1 203 ? 6.956 -0.658 14.448 1.00 86.19 203 GLY A O 1
ATOM 1419 N N . THR A 1 204 ? 8.346 1.038 13.935 1.00 92.94 204 THR A N 1
ATOM 1420 C CA . THR A 1 204 ? 7.810 1.287 12.591 1.00 92.94 204 THR A CA 1
ATOM 1421 C C . THR A 1 204 ? 8.501 0.388 11.574 1.00 92.94 204 THR A C 1
ATOM 1423 O O . THR A 1 204 ? 9.720 0.438 11.399 1.00 92.94 204 THR A O 1
ATOM 1426 N N . TRP 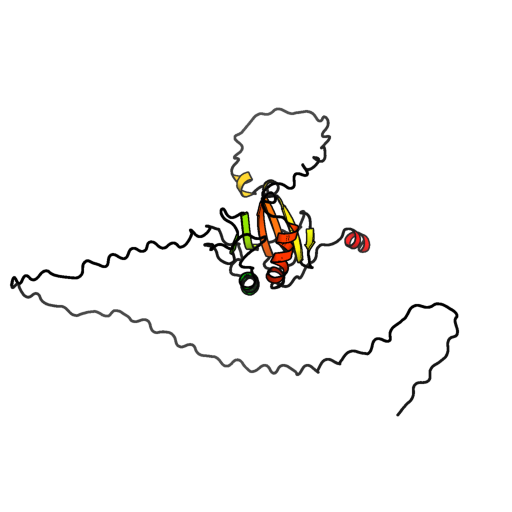A 1 205 ? 7.702 -0.413 10.880 1.00 94.56 205 TRP A N 1
ATOM 1427 C CA . TRP A 1 205 ? 8.147 -1.330 9.843 1.00 94.56 205 TRP A CA 1
ATOM 1428 C C . TRP A 1 205 ? 7.561 -0.949 8.497 1.00 94.56 205 TRP A C 1
ATOM 1430 O O . TRP A 1 205 ? 6.449 -0.431 8.399 1.00 94.56 205 TRP A O 1
ATOM 1440 N N . THR A 1 206 ? 8.297 -1.279 7.446 1.00 95.44 206 THR A N 1
ATOM 1441 C CA . THR A 1 206 ? 7.827 -1.233 6.072 1.00 95.44 206 THR A CA 1
ATOM 1442 C C . THR A 1 206 ? 7.796 -2.641 5.493 1.00 95.44 206 THR A C 1
ATOM 1444 O O . THR A 1 206 ? 8.723 -3.430 5.676 1.00 95.44 206 THR A O 1
ATOM 1447 N N . ALA A 1 207 ? 6.724 -2.961 4.777 1.00 96.62 207 ALA A N 1
ATOM 1448 C CA . ALA A 1 207 ? 6.649 -4.128 3.916 1.00 96.62 207 ALA A CA 1
ATOM 1449 C C . ALA A 1 207 ? 6.433 -3.653 2.479 1.00 96.62 207 ALA A C 1
ATOM 1451 O O . ALA A 1 207 ? 5.440 -2.989 2.176 1.00 96.62 207 ALA A O 1
ATOM 1452 N N . THR A 1 208 ? 7.371 -3.968 1.588 1.00 97.25 208 THR A N 1
ATOM 1453 C CA . THR A 1 208 ? 7.306 -3.594 0.169 1.00 97.25 208 THR A CA 1
ATOM 1454 C C . THR A 1 208 ? 7.149 -4.836 -0.697 1.00 97.25 208 THR A C 1
ATOM 1456 O O . THR A 1 208 ? 7.925 -5.778 -0.575 1.00 97.25 208 THR A O 1
ATOM 1459 N N . THR A 1 209 ? 6.172 -4.858 -1.598 1.00 97.38 209 THR A N 1
ATOM 1460 C CA . THR A 1 209 ? 5.939 -6.013 -2.474 1.00 97.38 209 THR A CA 1
ATOM 1461 C C . THR A 1 209 ? 7.116 -6.238 -3.421 1.00 97.38 209 THR A C 1
ATOM 1463 O O . THR A 1 209 ? 7.527 -5.314 -4.127 1.00 97.38 209 THR A O 1
ATOM 1466 N N . PHE A 1 210 ? 7.610 -7.468 -3.509 1.00 95.38 210 PHE A N 1
ATOM 1467 C CA . PHE A 1 210 ? 8.698 -7.851 -4.397 1.00 95.38 210 PHE A CA 1
ATOM 1468 C C . PHE A 1 210 ? 8.200 -8.413 -5.729 1.00 95.38 210 PHE A C 1
ATOM 1470 O O . PHE A 1 210 ? 7.204 -9.134 -5.810 1.00 95.38 210 PHE A O 1
ATOM 1477 N N . GLY A 1 211 ? 8.932 -8.089 -6.797 1.00 94.56 211 GLY A N 1
ATOM 1478 C CA . GLY A 1 211 ? 8.670 -8.602 -8.138 1.00 94.56 211 GLY A CA 1
ATOM 1479 C C . GLY A 1 211 ? 7.406 -8.065 -8.799 1.00 94.56 211 GLY A C 1
ATOM 1480 O O . GLY A 1 211 ? 6.968 -8.645 -9.788 1.00 94.56 211 GLY A O 1
ATOM 1481 N N . ARG A 1 212 ? 6.821 -6.982 -8.290 1.00 95.62 212 ARG A N 1
ATOM 1482 C CA . ARG A 1 212 ? 5.680 -6.278 -8.890 1.00 95.62 212 ARG A CA 1
ATOM 1483 C C . ARG A 1 212 ? 6.139 -4.893 -9.345 1.00 95.62 212 ARG A C 1
ATOM 1485 O O . ARG A 1 212 ? 7.007 -4.293 -8.712 1.00 95.62 212 ARG A O 1
ATOM 1492 N N . THR A 1 213 ? 5.602 -4.418 -10.464 1.00 95.25 213 THR A N 1
ATOM 1493 C CA . THR A 1 213 ? 5.928 -3.098 -11.021 1.00 95.25 213 THR A CA 1
ATOM 1494 C C . THR A 1 213 ? 4.629 -2.387 -11.402 1.00 95.25 213 THR A C 1
ATOM 1496 O O . THR A 1 213 ? 3.928 -2.893 -12.280 1.00 95.25 213 THR A O 1
ATOM 1499 N N . PRO A 1 214 ? 4.295 -1.263 -10.746 1.00 96.75 214 PRO A N 1
ATOM 1500 C CA . PRO A 1 214 ? 4.989 -0.683 -9.592 1.00 96.75 214 PRO A CA 1
A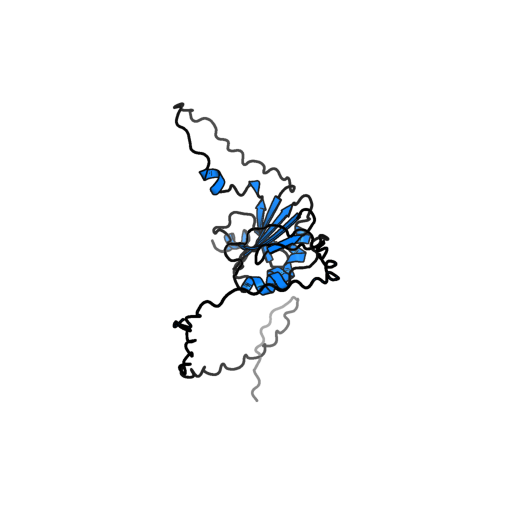TOM 1501 C C . PRO A 1 214 ? 4.863 -1.562 -8.336 1.00 96.75 214 PRO A C 1
ATOM 1503 O O . PRO A 1 214 ? 4.003 -2.442 -8.264 1.00 96.75 214 PRO A O 1
ATOM 1506 N N . ALA A 1 215 ? 5.712 -1.327 -7.334 1.00 97.81 215 ALA A N 1
ATOM 1507 C CA . ALA A 1 215 ? 5.560 -1.978 -6.038 1.00 97.81 215 ALA A CA 1
ATOM 1508 C C . ALA A 1 215 ? 4.626 -1.176 -5.116 1.00 97.81 215 ALA A C 1
ATOM 1510 O O . ALA A 1 215 ? 4.460 0.043 -5.248 1.00 97.81 215 ALA A O 1
ATOM 1511 N N . ILE A 1 216 ? 4.020 -1.886 -4.168 1.00 98.50 216 ILE A N 1
ATOM 1512 C CA . ILE A 1 216 ? 3.231 -1.330 -3.072 1.00 98.50 216 ILE A CA 1
ATOM 1513 C C . ILE A 1 216 ? 4.074 -1.411 -1.802 1.00 98.50 216 ILE A C 1
ATOM 1515 O O . ILE A 1 216 ? 4.638 -2.463 -1.503 1.00 98.50 216 ILE A O 1
ATOM 1519 N N . ARG A 1 217 ? 4.151 -0.315 -1.047 1.00 97.88 217 ARG A N 1
ATOM 1520 C CA . ARG A 1 217 ? 4.747 -0.270 0.292 1.00 97.88 217 ARG A CA 1
ATOM 1521 C C . ARG A 1 217 ? 3.671 0.017 1.317 1.00 97.88 217 ARG A C 1
ATOM 1523 O O . ARG A 1 217 ? 2.902 0.959 1.143 1.00 97.88 217 ARG A O 1
ATOM 1530 N N . VAL A 1 218 ? 3.663 -0.755 2.393 1.00 98.19 218 VAL A N 1
ATOM 1531 C CA . VAL A 1 218 ? 2.893 -0.470 3.600 1.00 98.19 218 VAL A CA 1
ATOM 1532 C C . VAL A 1 218 ? 3.852 -0.177 4.747 1.00 98.19 218 VAL A C 1
ATOM 1534 O O . VAL A 1 218 ? 4.750 -0.967 5.014 1.00 98.19 218 VAL A O 1
ATOM 1537 N N . THR A 1 219 ? 3.670 0.964 5.399 1.00 97.44 219 THR A N 1
ATOM 1538 C CA . THR A 1 219 ? 4.358 1.362 6.627 1.00 97.44 219 THR A CA 1
ATOM 1539 C C . THR A 1 219 ? 3.387 1.199 7.789 1.00 97.44 219 THR A C 1
ATOM 1541 O O . THR A 1 219 ? 2.249 1.665 7.697 1.00 97.44 219 THR A O 1
ATOM 1544 N N . PHE A 1 220 ? 3.801 0.534 8.863 1.00 96.94 220 PHE A N 1
ATOM 1545 C CA . PHE A 1 220 ? 2.939 0.245 10.006 1.00 96.94 220 PHE A CA 1
ATOM 1546 C C . PHE A 1 220 ? 3.715 0.189 11.325 1.00 96.94 220 PHE A C 1
ATOM 1548 O O . PHE A 1 220 ? 4.896 -0.150 11.355 1.00 96.94 220 PHE A O 1
ATOM 1555 N N . ASP A 1 221 ? 3.034 0.506 12.425 1.00 94.12 221 ASP A N 1
ATOM 1556 C CA . ASP A 1 221 ? 3.561 0.337 13.784 1.00 94.12 221 ASP A CA 1
ATOM 1557 C C . ASP A 1 221 ? 3.298 -1.099 14.258 1.00 94.12 221 ASP A C 1
ATOM 1559 O O . ASP A 1 221 ? 2.161 -1.466 14.576 1.00 94.12 221 ASP A O 1
ATOM 1563 N N . ALA A 1 222 ? 4.349 -1.918 14.318 1.00 92.50 222 ALA A N 1
ATOM 1564 C CA . ALA A 1 222 ? 4.259 -3.329 14.695 1.00 92.50 222 ALA A CA 1
ATOM 1565 C C . ALA A 1 222 ? 3.846 -3.548 16.164 1.00 92.50 222 ALA A C 1
ATOM 1567 O O . ALA A 1 222 ? 3.460 -4.653 16.543 1.00 92.50 222 ALA A O 1
ATOM 1568 N N . SER A 1 223 ? 3.848 -2.492 16.985 1.00 90.62 223 SER A N 1
ATOM 1569 C CA . SER A 1 223 ? 3.328 -2.518 18.361 1.00 90.62 223 SER A CA 1
ATOM 1570 C C . SER A 1 223 ? 1.799 -2.414 18.411 1.00 90.62 223 SER A C 1
ATOM 1572 O O . SER A 1 223 ? 1.187 -2.733 19.430 1.00 90.62 223 SER A O 1
ATOM 1574 N N . LYS A 1 224 ? 1.174 -1.939 17.326 1.00 92.69 224 LYS A N 1
ATOM 1575 C CA . LYS A 1 224 ? -0.280 -1.732 17.211 1.00 92.69 224 LYS A CA 1
ATOM 1576 C C . LYS A 1 224 ? -0.933 -2.675 16.208 1.00 92.69 224 LYS A C 1
ATOM 1578 O O . LYS A 1 224 ? -2.115 -2.977 16.348 1.00 92.69 224 LYS A O 1
ATOM 1583 N N . VAL A 1 225 ? -0.184 -3.112 15.196 1.00 95.12 225 VAL A N 1
ATOM 1584 C CA . VAL A 1 225 ? -0.707 -3.837 14.036 1.00 95.12 225 VAL A CA 1
ATOM 1585 C C . VAL A 1 225 ? 0.025 -5.175 13.880 1.00 95.12 225 VAL A C 1
ATOM 1587 O O . VAL A 1 225 ? 1.236 -5.180 13.662 1.00 95.12 225 VAL A O 1
ATOM 1590 N N . PRO A 1 226 ? -0.676 -6.322 13.946 1.00 94.38 226 PRO A N 1
ATOM 1591 C CA . PRO A 1 226 ? -0.056 -7.624 13.726 1.00 94.38 226 PRO A CA 1
ATOM 1592 C C . PRO A 1 226 ? 0.288 -7.827 12.242 1.00 94.38 226 PRO A C 1
ATOM 1594 O O . PRO A 1 226 ? -0.603 -7.908 11.392 1.00 94.38 226 PRO A O 1
ATOM 1597 N N . SER A 1 227 ? 1.580 -7.973 11.933 1.00 93.12 227 SER A N 1
ATOM 1598 C CA . SER A 1 227 ? 2.093 -8.055 10.555 1.00 93.12 227 SER A CA 1
ATOM 1599 C C . SER A 1 227 ? 1.461 -9.182 9.731 1.00 93.12 227 SER A C 1
ATOM 1601 O O . SER A 1 227 ? 1.176 -9.006 8.552 1.00 93.12 227 SER A O 1
ATOM 1603 N N . SER A 1 228 ? 1.210 -10.350 10.327 1.00 92.62 228 SER A N 1
ATOM 1604 C CA . SER A 1 228 ? 0.637 -11.500 9.614 1.00 92.62 228 SER A CA 1
ATOM 1605 C C . SER A 1 228 ? -0.794 -11.246 9.130 1.00 92.62 228 SER A C 1
ATOM 1607 O O . SER A 1 228 ? -1.114 -11.574 7.984 1.00 92.62 228 SER A O 1
ATOM 1609 N N . SER A 1 229 ? -1.636 -10.637 9.969 1.00 95.06 229 SER A N 1
ATOM 1610 C CA . SER A 1 229 ? -3.002 -10.251 9.598 1.00 95.06 229 SER A CA 1
ATOM 1611 C C . SER A 1 229 ? -2.982 -9.141 8.554 1.00 95.06 229 SER A C 1
ATOM 1613 O O . SER A 1 229 ? -3.654 -9.258 7.533 1.00 95.06 229 SER A O 1
ATOM 1615 N N . LEU A 1 230 ? -2.136 -8.123 8.759 1.00 97.06 230 LEU A N 1
ATOM 1616 C CA . LEU A 1 230 ? -1.960 -7.008 7.829 1.00 97.06 230 LEU A CA 1
ATOM 1617 C C . LEU A 1 230 ? -1.636 -7.490 6.408 1.00 97.06 230 LEU A C 1
ATOM 1619 O O . LEU A 1 230 ? -2.324 -7.132 5.454 1.00 97.06 230 LEU A O 1
ATOM 1623 N N . LEU A 1 231 ? -0.599 -8.319 6.263 1.00 96.94 231 LEU A N 1
ATOM 1624 C CA . LEU A 1 231 ? -0.150 -8.792 4.951 1.00 96.94 231 LEU A CA 1
ATOM 1625 C C . LEU A 1 231 ? -1.146 -9.765 4.308 1.00 96.94 231 LEU A C 1
ATOM 1627 O O . LEU A 1 231 ? -1.263 -9.800 3.085 1.00 96.94 231 LEU A O 1
ATOM 1631 N N . THR A 1 232 ? -1.881 -10.532 5.116 1.00 96.88 232 THR A N 1
ATOM 1632 C CA . THR A 1 232 ? -2.915 -11.454 4.625 1.00 96.88 232 THR A CA 1
ATOM 1633 C C . THR A 1 232 ? -4.137 -10.708 4.094 1.00 96.88 232 THR A C 1
ATOM 1635 O O . THR A 1 232 ? -4.636 -11.049 3.026 1.00 96.88 232 THR A O 1
ATOM 1638 N N . GLU A 1 233 ? -4.614 -9.683 4.803 1.00 97.69 233 GLU A N 1
ATOM 1639 C CA . GLU A 1 233 ? -5.790 -8.901 4.394 1.00 97.69 233 GLU A CA 1
ATOM 1640 C C . GLU A 1 233 ? -5.525 -8.065 3.129 1.00 97.69 233 GLU A C 1
ATOM 1642 O O . GLU A 1 233 ? -6.420 -7.889 2.300 1.00 97.69 233 GLU A O 1
ATOM 1647 N N . LEU A 1 234 ? -4.282 -7.612 2.928 1.00 98.19 234 LEU A N 1
ATOM 1648 C CA . LEU A 1 234 ? -3.871 -6.866 1.732 1.00 98.19 234 LEU A CA 1
ATOM 1649 C C . LEU A 1 234 ? -3.703 -7.734 0.473 1.00 98.19 234 LEU A C 1
ATOM 1651 O O . LEU A 1 234 ? -3.636 -7.185 -0.630 1.00 98.19 234 LEU A O 1
ATOM 1655 N N . ASP A 1 235 ? -3.645 -9.062 0.603 1.00 96.50 235 ASP A N 1
ATOM 1656 C CA . ASP A 1 235 ? -3.321 -9.990 -0.491 1.00 96.50 235 ASP A CA 1
ATOM 1657 C C . ASP A 1 235 ? -4.190 -9.779 -1.741 1.00 96.50 235 ASP A C 1
ATOM 1659 O O . ASP A 1 235 ? -3.677 -9.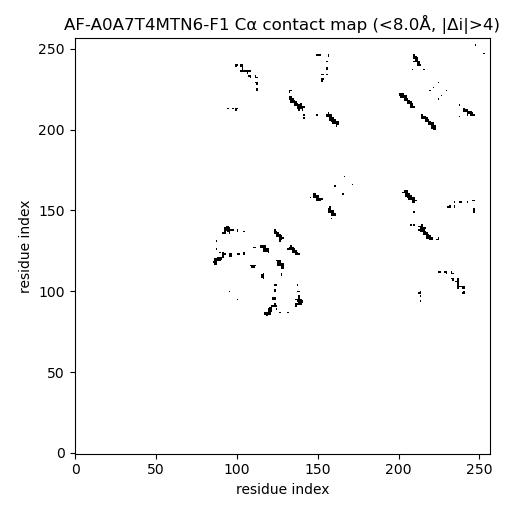657 -2.855 1.00 96.50 235 ASP A O 1
ATOM 1663 N N . SER A 1 236 ? -5.507 -9.662 -1.557 1.00 95.38 236 SER A N 1
ATOM 1664 C CA . SER A 1 236 ? -6.462 -9.530 -2.666 1.00 95.38 236 SER A CA 1
ATOM 1665 C C . SER A 1 236 ? -6.266 -8.250 -3.491 1.00 95.38 236 SER A C 1
ATOM 1667 O O . SER A 1 236 ? -6.409 -8.269 -4.720 1.00 95.38 236 SER A O 1
ATOM 1669 N N . ALA A 1 237 ? -5.894 -7.153 -2.826 1.00 97.69 237 ALA A N 1
ATOM 1670 C CA . ALA A 1 237 ? -5.646 -5.858 -3.442 1.00 97.69 237 ALA A CA 1
ATOM 1671 C C . ALA A 1 237 ? -4.271 -5.818 -4.116 1.00 97.69 237 ALA A C 1
ATOM 1673 O O . ALA A 1 237 ? -4.135 -5.417 -5.271 1.00 97.69 237 ALA A O 1
ATOM 1674 N N . VAL A 1 238 ? -3.243 -6.309 -3.425 1.00 97.94 238 VAL A N 1
ATOM 1675 C CA . VAL A 1 238 ? -1.870 -6.357 -3.941 1.00 97.94 238 VAL A CA 1
ATOM 1676 C C . VAL A 1 238 ? -1.746 -7.301 -5.136 1.00 97.94 238 VAL A C 1
ATOM 1678 O O . VAL A 1 238 ? -1.013 -7.022 -6.091 1.00 97.94 238 VAL A O 1
ATOM 1681 N N . SER A 1 239 ? -2.503 -8.398 -5.129 1.00 97.12 239 SER A N 1
ATOM 1682 C CA . SER A 1 239 ? -2.504 -9.382 -6.208 1.00 97.12 239 SER A CA 1
ATOM 1683 C C . SER A 1 239 ? -3.010 -8.845 -7.550 1.00 97.12 239 SER A C 1
ATOM 1685 O O . SER A 1 239 ? -2.756 -9.476 -8.577 1.00 97.12 239 SER A O 1
ATOM 1687 N N . GLN A 1 240 ? -3.627 -7.657 -7.574 1.00 97.81 240 GLN A N 1
ATOM 1688 C CA . GLN A 1 240 ? -4.044 -6.978 -8.805 1.00 97.81 240 GLN A CA 1
ATOM 1689 C C . GLN A 1 240 ? -2.867 -6.531 -9.690 1.00 97.81 240 GLN A C 1
ATOM 1691 O O . GLN A 1 240 ? -3.043 -6.393 -10.900 1.00 97.81 240 GLN A O 1
ATOM 1696 N N . ILE A 1 241 ? -1.667 -6.331 -9.128 1.00 97.75 241 ILE A N 1
ATOM 1697 C CA . ILE A 1 241 ? -0.458 -5.982 -9.897 1.00 97.75 241 ILE A CA 1
ATOM 1698 C C . ILE A 1 241 ? 0.353 -7.254 -10.145 1.00 97.75 241 ILE A C 1
ATOM 1700 O O . ILE A 1 241 ? 0.923 -7.761 -9.188 1.00 97.75 241 ILE A O 1
ATOM 1704 N N . PRO A 1 242 ? 0.468 -7.792 -11.371 1.00 96.44 242 PRO A N 1
ATOM 1705 C CA . PRO A 1 242 ? 1.094 -9.093 -11.609 1.00 96.44 242 PRO A CA 1
ATOM 1706 C C . PRO A 1 242 ? 2.527 -9.217 -11.076 1.00 96.44 242 PRO A C 1
ATOM 1708 O O . PRO A 1 242 ? 3.344 -8.305 -11.200 1.00 96.44 242 PRO A O 1
ATOM 1711 N N . GLN A 1 243 ? 2.851 -10.392 -10.535 1.00 95.44 243 GLN A N 1
ATOM 1712 C CA . GLN A 1 243 ? 4.187 -10.698 -10.035 1.00 95.44 243 GLN A CA 1
ATOM 1713 C C . GLN A 1 243 ? 5.066 -11.341 -11.115 1.00 95.44 243 GLN A C 1
ATOM 1715 O O . GLN A 1 243 ? 4.690 -12.335 -11.734 1.00 95.44 243 GLN A O 1
ATOM 1720 N N . THR A 1 244 ? 6.258 -10.785 -11.305 1.00 94.25 244 THR A N 1
ATOM 1721 C CA . THR A 1 244 ? 7.247 -11.142 -12.336 1.00 94.25 244 THR A CA 1
ATOM 1722 C C . THR A 1 244 ? 8.545 -11.721 -11.765 1.00 94.25 244 THR A C 1
ATOM 1724 O O . THR A 1 244 ? 9.244 -12.449 -12.467 1.00 94.25 244 THR A O 1
ATOM 1727 N N . LYS A 1 245 ? 8.860 -11.443 -10.493 1.00 92.19 245 LYS A N 1
ATOM 1728 C CA . LYS A 1 245 ? 10.004 -12.007 -9.752 1.00 92.19 245 LYS A CA 1
ATOM 1729 C C . LYS A 1 245 ? 9.525 -12.572 -8.416 1.00 92.19 245 LYS A C 1
ATOM 1731 O O . LYS A 1 245 ? 8.492 -12.143 -7.910 1.00 92.19 245 LYS A O 1
ATOM 1736 N N . ARG A 1 246 ? 10.257 -13.534 -7.859 1.00 92.06 246 ARG A N 1
ATOM 1737 C CA . ARG A 1 246 ? 9.909 -14.236 -6.615 1.00 92.06 246 ARG A CA 1
ATOM 1738 C C . ARG A 1 246 ? 11.077 -14.207 -5.636 1.00 92.06 246 ARG A C 1
ATOM 1740 O O . ARG A 1 246 ? 12.220 -14.189 -6.100 1.00 92.06 246 ARG A O 1
ATOM 1747 N N . CYS A 1 247 ? 10.810 -14.233 -4.328 1.00 90.50 247 CYS A N 1
ATOM 1748 C CA . CYS A 1 247 ? 11.857 -14.485 -3.334 1.00 90.50 247 CYS A CA 1
ATOM 1749 C C . CYS A 1 247 ? 12.578 -15.787 -3.713 1.00 90.50 247 CYS A C 1
ATOM 1751 O O . CYS A 1 247 ? 11.931 -16.797 -3.990 1.00 90.50 247 CYS A O 1
ATOM 1753 N N . GLN A 1 248 ? 13.907 -15.766 -3.736 1.00 84.75 248 GLN A N 1
ATOM 1754 C CA . GLN A 1 248 ? 14.689 -16.982 -3.939 1.00 84.75 248 GLN A CA 1
ATOM 1755 C C . GLN A 1 248 ? 14.948 -17.627 -2.584 1.00 84.75 248 GLN A C 1
ATOM 1757 O O . GLN A 1 248 ? 15.350 -16.945 -1.638 1.00 84.75 248 GLN A O 1
ATOM 1762 N N . SER A 1 249 ? 14.711 -18.933 -2.479 1.00 70.62 249 SER A N 1
ATOM 1763 C CA . SER A 1 249 ? 15.111 -19.670 -1.286 1.00 70.62 249 SER A CA 1
ATOM 1764 C C . SER A 1 249 ? 16.622 -19.922 -1.306 1.00 70.62 249 SER A C 1
ATOM 1766 O O . SER A 1 249 ? 17.256 -19.972 -2.364 1.00 70.62 249 SER A O 1
ATOM 1768 N N . VAL A 1 250 ? 17.224 -20.118 -0.130 1.00 69.50 250 VAL A N 1
ATOM 1769 C CA . VAL A 1 250 ? 18.648 -20.488 -0.028 1.00 69.50 250 VAL A CA 1
ATOM 1770 C C . VAL A 1 250 ? 18.920 -21.802 -0.775 1.00 69.50 250 VAL A C 1
ATOM 1772 O O . VAL A 1 250 ? 20.000 -21.985 -1.333 1.00 69.50 250 VAL A O 1
ATOM 1775 N N . GLN A 1 251 ? 17.928 -22.692 -0.840 1.00 61.41 251 GLN A N 1
ATOM 1776 C CA . GLN A 1 251 ? 17.998 -23.954 -1.570 1.00 61.41 251 GLN A CA 1
ATOM 1777 C C . GLN A 1 251 ? 18.055 -23.745 -3.093 1.00 61.41 251 GLN A C 1
ATOM 1779 O O . GLN A 1 251 ? 18.834 -24.425 -3.762 1.00 61.41 251 GLN A O 1
ATOM 1784 N N . ASP A 1 252 ? 17.314 -22.776 -3.639 1.00 63.03 252 ASP A N 1
ATOM 1785 C CA . ASP A 1 252 ? 17.337 -22.469 -5.080 1.00 63.03 252 ASP A CA 1
ATOM 1786 C C . ASP A 1 252 ? 18.706 -21.932 -5.520 1.00 63.03 252 ASP A C 1
ATOM 1788 O O . ASP A 1 252 ? 19.215 -22.290 -6.583 1.00 63.03 252 ASP A O 1
ATOM 1792 N N . LEU A 1 253 ? 19.353 -21.129 -4.668 1.00 63.72 253 LEU A N 1
ATOM 1793 C CA . LEU A 1 253 ? 20.710 -20.633 -4.914 1.00 63.72 253 LEU A CA 1
ATOM 1794 C C . LEU A 1 253 ? 21.762 -21.752 -4.892 1.00 63.72 253 LEU A C 1
ATOM 1796 O O . LEU A 1 253 ? 22.754 -21.679 -5.616 1.00 63.72 253 LEU A O 1
ATOM 1800 N N . GLN A 1 254 ? 21.557 -22.783 -4.069 1.00 64.31 254 GLN A N 1
ATOM 1801 C CA . GLN A 1 254 ? 22.464 -23.931 -3.971 1.00 64.31 254 GLN A CA 1
ATOM 1802 C C . GLN A 1 254 ? 22.320 -24.901 -5.147 1.00 64.31 254 GLN A C 1
ATOM 1804 O O . GLN A 1 254 ? 23.292 -25.561 -5.497 1.00 64.31 254 GLN A O 1
ATOM 1809 N N . TYR A 1 255 ? 21.142 -24.977 -5.771 1.00 57.66 255 TYR A N 1
ATOM 1810 C CA . TYR A 1 255 ? 20.890 -25.878 -6.899 1.00 57.66 255 TYR A CA 1
ATOM 1811 C C . TYR A 1 255 ? 21.490 -25.384 -8.229 1.00 57.66 255 TYR A C 1
ATOM 1813 O O . TYR A 1 255 ? 21.700 -26.168 -9.153 1.00 57.66 255 TYR A O 1
ATOM 1821 N N . HIS A 1 256 ? 21.776 -24.085 -8.338 1.00 56.78 256 HIS A N 1
ATOM 1822 C CA . HIS A 1 256 ? 22.308 -23.458 -9.552 1.00 56.78 256 HIS A CA 1
ATOM 1823 C C . HIS A 1 256 ? 23.828 -23.214 -9.533 1.00 56.78 256 HIS A C 1
ATOM 1825 O O . HIS A 1 256 ? 24.338 -22.504 -10.404 1.00 56.78 256 HIS A O 1
ATOM 1831 N N . ARG A 1 257 ? 24.551 -23.798 -8.573 1.00 51.06 257 ARG A N 1
ATOM 1832 C CA . ARG A 1 257 ? 26.019 -23.790 -8.505 1.00 51.06 257 ARG A CA 1
ATOM 1833 C C . ARG A 1 257 ? 26.571 -25.182 -8.794 1.00 51.06 257 ARG A C 1
ATOM 1835 O O . ARG A 1 257 ? 27.612 -25.239 -9.483 1.00 51.06 257 ARG A O 1
#

InterPro domains:
  IPR021903 Protein of unknown function DUF3515 [PF12028] (70-168)

Radius of gyration: 33.95 Å; Cα contacts (8 Å, |Δi|>4): 286; chains: 1; bounding box: 83×122×63 Å

Secondary structure (DSSP, 8-state):
--PPPPPP-------------PPPPPPPPPPP----------PPPPPPPP------PPP------------S------------PPPB--PPPTTTT-TTHHHHHHT--SEETTEEEE-BSSTTEEEETTTTSEEEEEEEPPPSS--S-EEEETTEEEEEEETTTS--TTTTTS----------------------------SEEEEEESSBSSEEEEEEETTTS-HHHHHHHTHHHHTTS-B---PPPHHHHHHT-

Solvent-accessible surface area (backbone atoms only — not comparable to full-atom values): 17363 Å² total; per-residue (Å²): 142,81,83,86,85,83,84,86,81,88,81,86,86,87,89,79,87,82,75,86,79,74,86,74,87,80,81,80,82,82,75,84,84,78,83,75,78,86,74,86,81,80,79,84,79,82,80,80,85,81,91,79,82,85,82,89,78,82,90,80,81,89,80,92,79,90,83,91,83,90,83,91,85,91,83,74,84,75,83,78,78,72,84,68,73,84,54,47,86,52,82,55,34,91,43,24,81,43,75,59,42,53,63,20,61,72,50,51,65,66,54,57,88,87,24,51,53,45,61,49,71,25,54,51,47,43,31,22,41,91,74,68,47,34,41,36,32,26,15,37,85,80,70,80,83,75,83,58,58,66,49,76,53,99,87,46,32,31,35,46,46,46,58,85,76,58,71,51,76,71,64,66,70,68,68,75,85,80,81,87,80,96,74,90,79,80,96,74,81,86,78,73,67,77,69,78,69,78,87,60,78,61,50,53,35,34,42,31,42,46,38,29,77,62,13,42,36,37,39,33,36,44,76,83,43,62,65,70,59,46,56,59,71,43,41,76,12,57,63,58,37,66,73,80,47,73,73,77,52,77,66,59,63,62,73,77,109

Organism: NCBI:txid37923